Protein AF-A0A5D4XIA0-F1 (afdb_monomer)

Radius of gyration: 20.12 Å; Cα contacts (8 Å, |Δi|>4): 836; chains: 1; bounding box: 44×30×68 Å

Organism: NCBI:txid1132694

Structure (mmCIF, N/CA/C/O backbone):
data_AF-A0A5D4XIA0-F1
#
_entry.id   AF-A0A5D4XIA0-F1
#
loop_
_atom_site.group_PDB
_atom_site.id
_atom_site.type_symbol
_atom_site.label_atom_id
_atom_site.label_alt_id
_atom_site.label_comp_id
_atom_site.label_asym_id
_atom_site.label_entity_id
_atom_site.label_seq_id
_atom_site.pdbx_PDB_ins_code
_atom_site.Cartn_x
_atom_site.Cartn_y
_atom_site.Cartn_z
_atom_site.occupancy
_atom_site.B_iso_or_equiv
_atom_site.auth_seq_id
_atom_site.auth_comp_id
_atom_site.auth_asym_id
_atom_site.auth_atom_id
_atom_site.pdbx_PDB_model_num
ATOM 1 N N . ARG A 1 1 ? 3.478 5.933 -38.796 1.00 69.25 1 ARG A N 1
ATOM 2 C CA . ARG A 1 1 ? 2.021 5.647 -38.706 1.00 69.25 1 ARG A CA 1
ATOM 3 C C . ARG A 1 1 ? 1.679 4.493 -37.756 1.00 69.25 1 ARG A C 1
ATOM 5 O O . ARG A 1 1 ? 0.505 4.380 -37.449 1.00 69.25 1 ARG A O 1
ATOM 12 N N . TYR A 1 2 ? 2.643 3.704 -37.256 1.00 70.06 2 TYR A N 1
ATOM 13 C CA . TYR A 1 2 ? 2.335 2.582 -36.349 1.00 70.06 2 TYR A CA 1
ATOM 14 C C . TYR A 1 2 ? 3.004 2.668 -34.957 1.00 70.06 2 TYR A C 1
ATOM 16 O O . TYR A 1 2 ? 2.514 2.040 -34.033 1.00 70.06 2 TYR A O 1
ATOM 24 N N . PHE A 1 3 ? 4.032 3.507 -34.770 1.00 84.62 3 PHE A N 1
ATOM 25 C CA . PHE A 1 3 ? 4.615 3.857 -33.464 1.00 84.62 3 PHE A CA 1
ATOM 26 C C . PHE A 1 3 ? 5.026 5.339 -33.476 1.00 84.62 3 PHE A C 1
ATOM 28 O O . PHE A 1 3 ? 5.472 5.830 -34.521 1.00 84.62 3 PHE A O 1
ATOM 35 N N . ALA A 1 4 ? 4.828 6.052 -32.365 1.00 84.19 4 ALA A N 1
ATOM 36 C CA . ALA A 1 4 ? 5.253 7.437 -32.168 1.00 84.19 4 ALA A CA 1
ATOM 37 C C . ALA A 1 4 ? 5.740 7.612 -30.724 1.00 84.19 4 ALA A C 1
ATOM 39 O O . ALA A 1 4 ? 5.062 7.179 -29.797 1.00 84.19 4 ALA A O 1
ATOM 40 N N . ALA A 1 5 ? 6.898 8.244 -30.556 1.00 84.25 5 ALA A N 1
ATOM 41 C CA . ALA A 1 5 ? 7.493 8.568 -29.267 1.00 84.25 5 ALA A CA 1
ATOM 42 C C . ALA A 1 5 ? 8.110 9.970 -29.339 1.00 84.25 5 ALA A C 1
ATOM 44 O O . ALA A 1 5 ? 8.496 10.424 -30.420 1.00 84.25 5 ALA A O 1
ATOM 45 N N . SER A 1 6 ? 8.192 10.643 -28.196 1.00 82.81 6 SER A N 1
ATOM 46 C CA . SER A 1 6 ? 8.823 11.955 -28.033 1.00 82.81 6 SER A CA 1
ATOM 47 C C . SER A 1 6 ? 9.729 11.938 -26.804 1.00 82.81 6 SER A C 1
ATOM 49 O O . SER A 1 6 ? 9.383 11.293 -25.817 1.00 82.81 6 SER A O 1
ATOM 51 N N . GLY A 1 7 ? 10.857 12.645 -26.864 1.00 78.19 7 GLY A N 1
ATOM 52 C CA . GLY A 1 7 ? 11.725 12.910 -25.710 1.00 78.19 7 GLY A CA 1
ATOM 53 C C . GLY A 1 7 ? 11.450 14.279 -25.077 1.00 78.19 7 GLY A C 1
ATOM 54 O O . GLY A 1 7 ? 10.565 15.012 -25.531 1.00 78.19 7 GLY A O 1
ATOM 55 N N . GLY A 1 8 ? 12.214 14.622 -24.038 1.00 80.94 8 GLY A N 1
ATOM 56 C CA . GLY A 1 8 ? 12.242 15.974 -23.474 1.00 80.94 8 GLY A CA 1
ATOM 57 C C . GLY A 1 8 ? 12.939 16.970 -24.409 1.00 80.94 8 GLY A C 1
ATOM 58 O O . GLY A 1 8 ? 13.759 16.582 -25.232 1.00 80.94 8 GLY A O 1
ATOM 59 N N . ALA A 1 9 ? 12.624 18.264 -24.290 1.00 80.81 9 ALA A N 1
ATOM 60 C CA . ALA A 1 9 ? 13.267 19.307 -25.102 1.00 80.81 9 ALA A CA 1
ATOM 61 C C . ALA A 1 9 ? 14.743 19.548 -24.723 1.00 80.81 9 ALA A C 1
ATOM 63 O O . ALA A 1 9 ? 15.503 20.068 -25.537 1.00 80.81 9 ALA A O 1
ATOM 64 N N . ASP A 1 10 ? 15.120 19.154 -23.503 1.00 80.56 10 ASP A N 1
ATOM 65 C CA . ASP A 1 10 ? 16.412 19.454 -22.880 1.00 80.56 10 ASP A CA 1
ATOM 66 C C . ASP A 1 10 ? 17.285 18.200 -22.653 1.00 80.56 10 ASP A C 1
ATOM 68 O O . ASP A 1 10 ? 18.333 18.292 -22.014 1.00 80.56 10 ASP A O 1
ATOM 72 N N . SER A 1 11 ? 16.859 17.023 -23.132 1.00 78.31 11 SER A N 1
ATOM 73 C CA . SER A 1 11 ? 17.546 15.742 -22.916 1.00 78.31 11 SER A CA 1
ATOM 74 C C . SER A 1 11 ? 17.621 14.921 -24.201 1.00 78.31 11 SER A C 1
ATOM 76 O O . SER A 1 11 ? 16.599 14.655 -24.833 1.00 78.31 11 SER A O 1
ATOM 78 N N . ASP A 1 12 ? 18.832 14.464 -24.526 1.00 79.06 12 ASP A N 1
ATOM 79 C CA . ASP A 1 12 ? 19.120 13.522 -25.616 1.00 79.06 12 ASP A CA 1
ATOM 80 C C . ASP A 1 12 ? 19.407 12.101 -25.081 1.00 79.06 12 ASP A C 1
ATOM 82 O O . ASP A 1 12 ? 19.979 11.257 -25.778 1.00 79.06 12 ASP A O 1
ATOM 86 N N . ASN A 1 13 ? 19.043 11.820 -23.825 1.00 86.88 13 ASN A N 1
ATOM 87 C CA . ASN A 1 13 ? 19.325 10.539 -23.186 1.00 86.88 13 ASN A CA 1
ATOM 88 C C . ASN A 1 13 ? 18.464 9.419 -23.791 1.00 86.88 13 ASN A C 1
ATOM 90 O O . ASN A 1 13 ? 17.239 9.379 -23.653 1.00 86.88 13 ASN A O 1
ATOM 94 N N . GLY A 1 14 ? 19.119 8.469 -24.456 1.00 89.81 14 GLY A N 1
ATOM 95 C CA . GLY A 1 14 ? 18.471 7.261 -24.960 1.00 89.81 14 GLY A CA 1
ATOM 96 C C . GLY A 1 14 ? 18.064 6.289 -23.849 1.00 89.81 14 GLY A C 1
ATOM 97 O O . GLY A 1 14 ? 18.398 6.471 -22.680 1.00 89.81 14 GLY A O 1
ATOM 98 N N . ALA A 1 15 ? 17.368 5.225 -24.243 1.00 96.00 15 ALA A N 1
ATOM 99 C CA . ALA A 1 15 ? 17.172 4.073 -23.373 1.00 96.00 15 ALA A CA 1
ATOM 100 C C . ALA A 1 15 ? 18.505 3.318 -23.179 1.00 96.00 15 ALA A C 1
ATOM 102 O O . ALA A 1 15 ? 19.285 3.190 -24.127 1.00 96.00 15 ALA A O 1
ATOM 103 N N . TYR A 1 16 ? 18.745 2.795 -21.978 1.00 97.56 16 TYR A N 1
ATOM 104 C CA . TYR A 1 16 ? 19.923 2.018 -21.598 1.00 97.56 16 TYR A CA 1
ATOM 105 C C . TYR A 1 16 ? 19.525 0.597 -21.182 1.00 97.56 16 TYR A C 1
ATOM 107 O O . TYR A 1 16 ? 18.574 0.404 -20.424 1.00 97.56 16 TYR A O 1
ATOM 115 N N . VAL A 1 17 ? 20.261 -0.396 -21.683 1.00 97.81 17 VAL A N 1
ATOM 116 C CA . VAL A 1 17 ? 20.093 -1.813 -21.340 1.00 97.81 17 VAL A CA 1
ATOM 117 C C . VAL A 1 17 ? 21.465 -2.416 -21.049 1.00 97.81 17 VAL A C 1
ATOM 119 O O . VAL A 1 17 ? 22.367 -2.283 -21.876 1.00 97.81 17 VAL A O 1
ATOM 122 N N . GLU A 1 18 ? 21.606 -3.087 -19.906 1.00 97.69 18 GLU A N 1
ATOM 123 C CA . GLU A 1 18 ? 22.818 -3.831 -19.521 1.00 97.69 18 GLU A CA 1
ATOM 124 C C . GLU A 1 18 ? 22.569 -5.341 -19.394 1.00 97.69 18 GLU A C 1
ATOM 126 O O . GLU A 1 18 ? 23.394 -6.134 -19.848 1.00 97.69 18 GLU A O 1
ATOM 131 N N . GLY A 1 19 ? 21.425 -5.737 -18.829 1.00 95.44 19 GLY A N 1
ATOM 132 C CA . GLY A 1 19 ? 21.100 -7.134 -18.542 1.00 95.44 19 GLY A CA 1
ATOM 133 C C . GLY A 1 19 ? 20.786 -7.989 -19.773 1.00 95.44 19 GLY A C 1
ATOM 134 O O . GLY A 1 19 ? 20.317 -7.505 -20.808 1.00 95.44 19 GLY A O 1
ATOM 135 N N . GLU A 1 20 ? 21.005 -9.301 -19.656 1.00 98.00 20 GLU A N 1
ATOM 136 C CA . GLU A 1 20 ? 20.570 -10.272 -20.667 1.00 98.00 20 GLU A CA 1
ATOM 137 C C . GLU A 1 20 ? 19.033 -10.323 -20.716 1.00 98.00 20 GLU A C 1
ATOM 139 O O . GLU A 1 20 ? 18.371 -10.193 -19.692 1.00 98.00 20 GLU A O 1
ATOM 144 N N . TYR A 1 21 ? 18.441 -10.469 -21.906 1.00 98.00 21 TYR A N 1
ATOM 145 C CA . TYR A 1 21 ? 16.979 -10.479 -22.119 1.00 98.00 21 TYR A CA 1
ATOM 146 C C . TYR A 1 21 ? 16.214 -9.219 -21.664 1.00 98.00 21 TYR A C 1
ATOM 148 O O . TYR A 1 21 ? 14.982 -9.218 -21.683 1.00 98.00 21 TYR A O 1
ATOM 156 N N . ALA A 1 22 ? 16.904 -8.145 -21.284 1.00 98.44 22 ALA A N 1
ATOM 157 C CA . ALA A 1 22 ? 16.273 -6.938 -20.774 1.00 98.44 22 ALA A CA 1
ATOM 158 C C . ALA A 1 22 ? 15.701 -6.039 -21.889 1.00 98.44 22 ALA A C 1
ATOM 160 O O . ALA A 1 22 ? 16.135 -6.062 -23.044 1.00 98.44 22 ALA A O 1
ATOM 161 N N . THR A 1 23 ? 14.696 -5.233 -21.543 1.00 98.56 23 THR A N 1
ATOM 162 C CA . THR A 1 23 ? 14.031 -4.283 -22.447 1.00 98.56 23 THR A CA 1
ATOM 163 C C . THR A 1 23 ? 13.931 -2.914 -21.789 1.00 98.56 23 THR A C 1
ATOM 165 O O . THR A 1 23 ? 13.377 -2.798 -20.703 1.00 98.56 23 THR A O 1
ATOM 168 N N . ALA A 1 24 ? 14.390 -1.866 -22.477 1.00 98.12 24 ALA A N 1
ATOM 169 C CA . ALA A 1 24 ? 14.152 -0.478 -22.087 1.00 98.12 24 ALA A CA 1
ATOM 170 C C . ALA A 1 24 ? 13.486 0.299 -23.236 1.00 98.12 24 ALA A C 1
ATOM 172 O O . ALA A 1 24 ? 13.953 0.275 -24.377 1.00 98.12 24 ALA A O 1
ATOM 173 N N . SER A 1 25 ? 12.379 0.987 -22.948 1.00 96.94 25 SER A N 1
ATOM 174 C CA . SER A 1 25 ? 11.615 1.771 -23.922 1.00 96.94 25 SER A CA 1
ATOM 175 C C . SER A 1 25 ? 11.148 3.098 -23.327 1.00 96.94 25 SER A C 1
ATOM 177 O O . SER A 1 25 ? 10.223 3.143 -22.521 1.00 96.94 25 SER A O 1
ATOM 179 N N . GLY A 1 26 ? 11.780 4.190 -23.751 1.00 94.56 26 GLY A N 1
ATOM 180 C CA . GLY A 1 26 ? 11.523 5.545 -23.265 1.00 94.56 26 GLY A CA 1
ATOM 181 C C . GLY A 1 26 ? 12.810 6.365 -23.242 1.00 94.56 26 GLY A C 1
ATOM 182 O O . GLY A 1 26 ? 13.903 5.807 -23.202 1.00 94.56 26 GLY A O 1
ATOM 183 N N . GLU A 1 27 ? 12.688 7.688 -23.296 1.00 94.31 27 GLU A N 1
ATOM 184 C CA . GLU A 1 27 ? 13.822 8.588 -23.037 1.00 94.31 27 GLU A CA 1
ATOM 185 C C . GLU A 1 27 ? 14.325 8.349 -21.602 1.00 94.31 27 GLU A C 1
ATOM 187 O O . GLU A 1 27 ? 13.519 8.221 -20.687 1.00 94.31 27 GLU A O 1
ATOM 192 N N . SER A 1 28 ? 15.635 8.192 -21.405 1.00 94.69 28 SER A N 1
ATOM 193 C CA . SER A 1 28 ? 16.237 7.835 -20.106 1.00 94.69 28 SER A CA 1
ATOM 194 C C . SER A 1 28 ? 15.733 6.530 -19.443 1.00 94.69 28 SER A C 1
ATOM 196 O O . SER A 1 28 ? 16.031 6.291 -18.273 1.00 94.69 28 SER A O 1
ATOM 198 N N . ALA A 1 29 ? 14.988 5.662 -20.142 1.00 97.50 29 ALA A N 1
ATOM 199 C CA . ALA A 1 29 ? 14.573 4.369 -19.587 1.00 97.50 29 ALA A CA 1
ATOM 200 C C . ALA A 1 29 ? 15.794 3.458 -19.381 1.00 97.50 29 ALA A C 1
ATOM 202 O O . ALA A 1 29 ? 16.619 3.341 -20.282 1.00 97.50 29 ALA A O 1
ATOM 203 N N . THR A 1 30 ? 15.903 2.786 -18.239 1.00 98.50 30 THR A N 1
ATOM 204 C CA . THR A 1 30 ? 17.083 2.003 -17.847 1.00 98.50 30 THR A CA 1
ATOM 205 C C . THR A 1 30 ? 16.672 0.616 -17.359 1.00 98.50 30 THR A C 1
ATOM 207 O O . THR A 1 30 ? 15.913 0.506 -16.399 1.00 98.50 30 THR A O 1
ATOM 210 N N . ALA A 1 31 ? 17.187 -0.437 -17.997 1.00 98.62 31 ALA A N 1
ATOM 211 C CA . ALA A 1 31 ? 16.993 -1.831 -17.589 1.00 98.62 31 ALA A CA 1
ATOM 212 C C . ALA A 1 31 ? 18.351 -2.524 -17.355 1.00 98.62 31 ALA A C 1
ATOM 214 O O . ALA A 1 31 ? 19.109 -2.742 -18.302 1.00 98.62 31 ALA A O 1
ATOM 215 N N . VAL A 1 32 ? 18.676 -2.843 -16.099 1.00 98.50 32 VAL A N 1
ATOM 216 C CA . VAL A 1 32 ? 20.017 -3.318 -15.697 1.00 98.50 32 VAL A CA 1
ATOM 217 C C . VAL A 1 32 ? 20.065 -4.823 -15.426 1.00 98.50 32 VAL A C 1
ATOM 219 O O . VAL A 1 32 ? 20.988 -5.475 -15.902 1.00 98.50 32 VAL A O 1
ATOM 222 N N . GLY A 1 33 ? 19.096 -5.385 -14.700 1.00 97.31 33 GLY A N 1
ATOM 223 C CA . GLY A 1 33 ? 19.105 -6.811 -14.342 1.00 97.31 33 GLY A CA 1
ATOM 224 C C . GLY A 1 33 ? 18.738 -7.763 -15.485 1.00 97.31 33 GLY A C 1
ATOM 225 O O . GLY A 1 33 ? 18.178 -7.352 -16.506 1.00 97.31 33 GLY A O 1
ATOM 226 N N . GLU A 1 34 ? 19.015 -9.056 -15.309 1.00 98.56 34 GLU A N 1
ATOM 227 C CA . GLU A 1 34 ? 18.606 -10.101 -16.258 1.00 98.56 34 GLU A CA 1
ATOM 228 C C . GLU A 1 34 ? 17.073 -10.140 -16.380 1.00 98.56 34 GLU A C 1
ATOM 230 O O . GLU A 1 34 ? 16.355 -10.208 -15.385 1.00 98.56 34 GLU A O 1
ATOM 235 N N . GLY A 1 35 ? 16.543 -10.066 -17.602 1.00 98.38 35 GLY A N 1
ATOM 236 C CA . GLY A 1 35 ? 15.103 -10.046 -17.870 1.00 98.38 35 GLY A CA 1
ATOM 237 C C . GLY A 1 35 ? 14.383 -8.769 -17.414 1.00 98.38 35 GLY A C 1
ATOM 238 O O . GLY A 1 35 ? 13.152 -8.725 -17.456 1.00 98.38 35 GLY A O 1
ATOM 239 N N . ALA A 1 36 ? 15.115 -7.732 -16.989 1.00 98.75 36 ALA A N 1
ATOM 240 C CA . ALA A 1 36 ? 14.531 -6.484 -16.514 1.00 98.75 36 ALA A CA 1
ATOM 241 C C . ALA A 1 36 ? 13.749 -5.751 -17.618 1.00 98.75 36 ALA A C 1
ATOM 243 O O . ALA A 1 36 ? 14.110 -5.764 -18.797 1.00 98.75 36 ALA A O 1
ATOM 244 N N . SER A 1 37 ? 12.664 -5.083 -17.237 1.00 98.81 37 SER A N 1
ATOM 245 C CA . SER A 1 37 ? 11.725 -4.451 -18.164 1.00 98.81 37 SER A CA 1
ATOM 246 C C . SER A 1 37 ? 11.384 -3.025 -17.735 1.00 98.81 37 SER A C 1
ATOM 248 O O . SER A 1 37 ? 10.629 -2.829 -16.790 1.00 98.81 37 SER A O 1
ATOM 250 N N . ALA A 1 38 ? 11.892 -2.023 -18.451 1.00 98.69 38 ALA A N 1
ATOM 251 C CA . ALA A 1 38 ? 11.637 -0.605 -18.200 1.00 98.69 38 ALA A CA 1
ATOM 252 C C . ALA A 1 38 ? 10.840 0.036 -19.352 1.00 98.69 38 ALA A C 1
ATOM 254 O O . ALA A 1 38 ? 11.314 0.121 -20.486 1.00 98.69 38 ALA A O 1
ATOM 255 N N . TYR A 1 39 ? 9.635 0.529 -19.070 1.00 98.25 39 TYR A N 1
ATOM 256 C CA . TYR A 1 39 ? 8.733 1.137 -20.051 1.00 98.25 39 TYR A CA 1
ATOM 257 C C . TYR A 1 39 ? 8.234 2.505 -19.570 1.00 98.25 39 TYR A C 1
ATOM 259 O O . TYR A 1 39 ? 7.409 2.593 -18.667 1.00 98.25 39 TYR A O 1
ATOM 267 N N . GLY A 1 40 ? 8.677 3.583 -20.210 1.00 96.75 40 GLY A N 1
ATOM 268 C CA . GLY A 1 40 ? 8.343 4.962 -19.846 1.00 96.75 40 GLY A CA 1
ATOM 269 C C . GLY A 1 40 ? 9.583 5.849 -19.792 1.00 96.75 40 GLY A C 1
ATOM 270 O O . GLY A 1 40 ? 10.692 5.359 -19.600 1.00 96.75 40 GLY A O 1
ATOM 271 N N . SER A 1 41 ? 9.4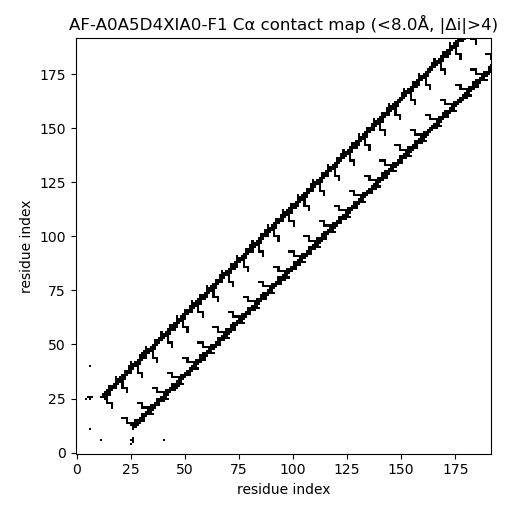11 7.161 -19.991 1.00 95.81 41 SER A N 1
ATOM 272 C CA . SER A 1 41 ? 10.534 8.094 -19.829 1.00 95.81 41 SER A CA 1
ATOM 273 C C . SER A 1 41 ? 10.989 8.099 -18.366 1.00 95.81 41 SER A C 1
ATOM 275 O O . SER A 1 41 ? 10.156 8.184 -17.464 1.00 95.81 41 SER A O 1
ATOM 277 N N . GLY A 1 42 ? 12.287 7.905 -18.141 1.00 96.06 42 GLY A N 1
ATOM 278 C CA . GLY A 1 42 ? 12.870 7.757 -16.808 1.00 96.06 42 GLY A CA 1
ATOM 279 C C . GLY A 1 42 ? 12.428 6.506 -16.039 1.00 96.06 42 GLY A C 1
ATOM 280 O O . GLY A 1 42 ? 12.539 6.498 -14.823 1.00 96.06 42 GLY A O 1
ATOM 281 N N . ALA A 1 43 ? 11.887 5.465 -16.682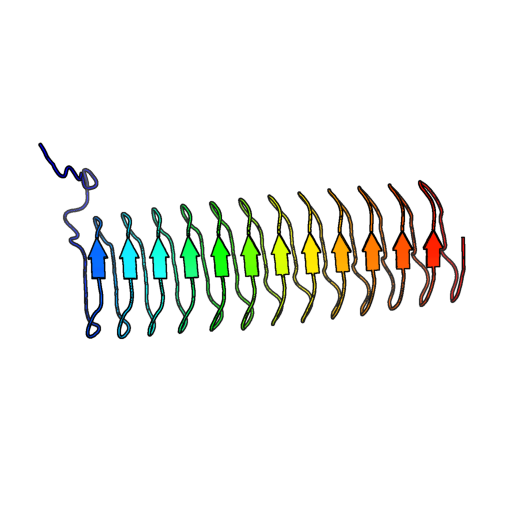 1.00 98.50 43 ALA A N 1
ATOM 282 C CA . ALA A 1 43 ? 11.605 4.205 -15.985 1.00 98.50 43 ALA A CA 1
ATOM 283 C C . ALA A 1 43 ? 12.915 3.465 -15.644 1.00 98.50 43 ALA A C 1
ATOM 285 O O . ALA A 1 43 ? 13.758 3.291 -16.524 1.00 98.50 43 ALA A O 1
ATOM 286 N N . PHE A 1 44 ? 13.070 2.982 -14.410 1.00 98.69 44 PHE A N 1
ATOM 287 C CA . PHE A 1 44 ? 14.257 2.279 -13.913 1.00 98.69 44 PHE A CA 1
ATOM 288 C C . PHE A 1 44 ? 13.892 0.878 -13.411 1.00 98.69 44 PHE A C 1
ATOM 290 O O . PHE A 1 44 ? 13.222 0.742 -12.392 1.00 98.69 44 PHE A O 1
ATOM 297 N N . ALA A 1 45 ? 14.352 -0.160 -14.106 1.00 98.75 45 ALA A N 1
ATOM 298 C CA . ALA A 1 45 ? 14.271 -1.559 -13.684 1.00 98.75 45 ALA A CA 1
ATOM 299 C C . ALA A 1 45 ? 15.698 -2.066 -13.407 1.00 98.75 45 ALA A C 1
ATOM 301 O O . ALA A 1 45 ? 16.456 -2.356 -14.337 1.00 98.75 45 ALA A O 1
ATOM 302 N N . LEU A 1 46 ? 16.111 -2.068 -12.139 1.00 98.50 46 LEU A N 1
ATOM 303 C CA . LEU A 1 46 ? 17.529 -2.096 -11.753 1.00 98.50 46 LEU A CA 1
ATOM 304 C C . LEU A 1 46 ? 18.058 -3.486 -11.371 1.00 98.50 46 LEU A C 1
ATOM 306 O O . LEU A 1 46 ? 19.268 -3.692 -11.381 1.00 98.50 46 LEU A O 1
ATOM 310 N N . ALA A 1 47 ? 17.174 -4.449 -11.113 1.00 98.56 47 ALA A N 1
ATOM 311 C CA . ALA A 1 47 ? 17.536 -5.797 -10.671 1.00 98.56 47 ALA A CA 1
ATOM 312 C C . ALA A 1 47 ? 16.890 -6.904 -11.519 1.00 98.56 47 ALA A C 1
ATOM 314 O O . ALA A 1 47 ? 16.067 -6.640 -12.402 1.00 98.56 47 ALA A O 1
ATOM 315 N N . ASP A 1 48 ? 17.285 -8.154 -11.272 1.00 98.69 48 ASP A N 1
ATOM 316 C CA . ASP A 1 48 ? 16.843 -9.314 -12.052 1.00 98.69 48 ASP A CA 1
ATOM 317 C C . ASP A 1 48 ? 15.322 -9.481 -12.007 1.00 98.69 48 ASP A C 1
ATOM 319 O O . ASP A 1 48 ? 14.691 -9.367 -10.953 1.00 98.69 48 ASP A O 1
ATOM 323 N N . ALA A 1 49 ? 14.729 -9.727 -13.174 1.00 98.56 49 ALA A N 1
ATOM 324 C CA . ALA A 1 49 ? 13.290 -9.833 -13.403 1.00 98.56 49 ALA A CA 1
ATOM 325 C C . ALA A 1 49 ? 12.458 -8.630 -12.904 1.00 98.56 49 ALA A C 1
ATOM 327 O O . ALA A 1 49 ? 11.232 -8.725 -12.812 1.00 98.56 49 ALA A O 1
ATOM 328 N N . SER A 1 50 ? 13.088 -7.491 -12.591 1.00 98.81 50 SER A N 1
ATOM 329 C CA . SER A 1 50 ? 12.375 -6.284 -12.168 1.00 98.81 50 SER A CA 1
ATOM 330 C C . SER A 1 50 ? 11.611 -5.654 -13.335 1.00 98.81 50 SER A C 1
ATOM 332 O O . SER A 1 50 ? 12.023 -5.718 -14.497 1.00 98.81 50 SER A O 1
ATOM 334 N N . THR A 1 51 ? 10.462 -5.047 -13.049 1.00 98.88 51 THR A N 1
ATOM 335 C CA . THR A 1 51 ? 9.616 -4.405 -14.060 1.00 98.88 51 THR A CA 1
ATOM 336 C C . THR A 1 51 ? 9.181 -3.023 -13.593 1.00 98.88 51 THR A C 1
ATOM 338 O O . THR A 1 51 ? 8.493 -2.900 -12.586 1.00 98.88 51 THR A O 1
ATOM 341 N N . ALA A 1 52 ? 9.522 -1.991 -14.359 1.00 98.88 52 ALA A N 1
ATOM 342 C CA . ALA A 1 52 ? 9.109 -0.611 -14.139 1.00 98.88 52 ALA A CA 1
ATOM 343 C C . ALA A 1 52 ? 8.303 -0.101 -15.344 1.00 98.88 52 ALA A C 1
ATOM 345 O O . ALA A 1 52 ? 8.805 -0.057 -16.467 1.00 98.88 52 ALA A O 1
ATOM 346 N N . ILE A 1 53 ? 7.047 0.291 -15.133 1.00 98.81 53 ILE A N 1
ATOM 347 C CA . ILE A 1 53 ? 6.136 0.795 -16.167 1.00 98.81 53 ILE A CA 1
ATOM 348 C C . ILE A 1 53 ? 5.564 2.140 -15.719 1.00 98.81 53 ILE A C 1
ATOM 350 O O . ILE A 1 53 ? 4.686 2.197 -14.864 1.00 98.81 53 ILE A O 1
ATOM 354 N N . GLY A 1 54 ? 5.996 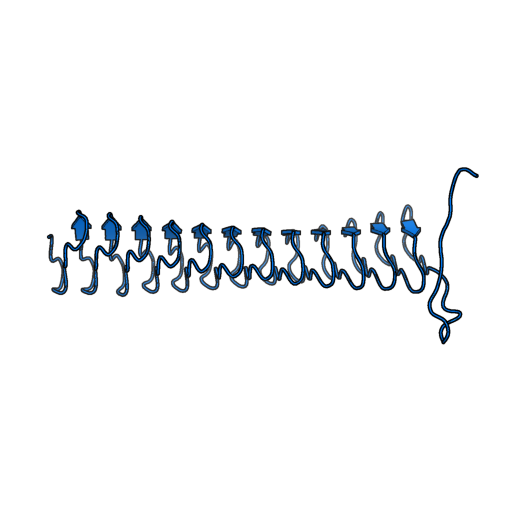3.227 -16.346 1.00 98.38 54 GLY A N 1
ATOM 355 C CA . GLY A 1 54 ? 5.509 4.576 -16.075 1.00 98.38 54 GLY A CA 1
ATOM 356 C C . GLY A 1 54 ? 6.608 5.626 -16.166 1.00 98.38 54 GLY A C 1
ATOM 357 O O . GLY A 1 54 ? 7.795 5.314 -16.177 1.00 98.38 54 GLY A O 1
ATOM 358 N N . PHE A 1 55 ? 6.204 6.895 -16.248 1.00 97.88 55 PHE A N 1
ATOM 359 C CA . PHE A 1 55 ? 7.149 8.007 -16.160 1.00 97.88 55 PHE A CA 1
ATOM 360 C C . PHE A 1 55 ? 7.801 8.005 -14.774 1.00 97.88 55 PHE A C 1
ATOM 362 O O . PHE A 1 55 ? 7.073 8.069 -13.786 1.00 97.88 55 PHE A O 1
ATOM 369 N N . ASN A 1 56 ? 9.130 7.925 -14.699 1.00 97.81 56 ASN A N 1
ATOM 370 C CA . ASN A 1 56 ? 9.887 7.839 -13.443 1.00 97.81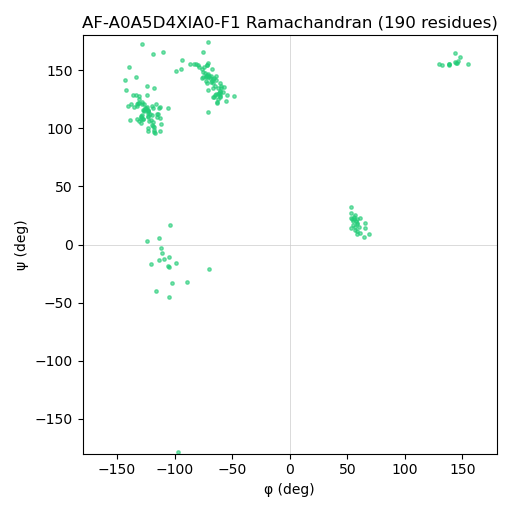 56 ASN A CA 1
ATOM 371 C C . ASN A 1 56 ? 9.508 6.661 -12.522 1.00 97.81 56 ASN A C 1
ATOM 373 O O . ASN A 1 56 ? 9.685 6.757 -11.310 1.00 97.81 56 ASN A O 1
ATOM 377 N N . ALA A 1 57 ? 8.959 5.565 -13.057 1.00 98.88 57 ALA A N 1
ATOM 378 C CA . ALA A 1 57 ? 8.730 4.360 -12.258 1.00 98.88 57 ALA A CA 1
ATOM 379 C C . ALA A 1 57 ? 10.071 3.716 -11.863 1.00 98.88 57 ALA A C 1
ATOM 381 O O . ALA A 1 57 ? 10.972 3.644 -12.697 1.00 98.88 57 ALA A O 1
ATOM 382 N N . VAL A 1 58 ? 10.197 3.211 -10.635 1.00 98.88 58 VAL A N 1
ATOM 383 C CA . VAL A 1 58 ? 11.426 2.587 -10.119 1.00 98.88 58 VAL A CA 1
ATOM 384 C C . VAL A 1 58 ? 11.117 1.212 -9.536 1.00 98.88 58 VAL A C 1
ATOM 386 O O . VAL A 1 58 ? 10.350 1.101 -8.586 1.00 98.88 58 VAL A O 1
ATOM 389 N N . ALA A 1 59 ? 11.743 0.171 -10.075 1.00 98.81 59 ALA A N 1
ATOM 390 C CA . ALA A 1 59 ? 11.791 -1.171 -9.509 1.00 98.81 59 ALA A CA 1
ATOM 391 C C . ALA A 1 59 ? 13.260 -1.509 -9.207 1.00 98.81 59 ALA A C 1
ATOM 393 O O . ALA A 1 59 ? 14.036 -1.799 -10.120 1.00 98.81 59 ALA A O 1
ATOM 394 N N . ASP A 1 60 ? 13.647 -1.395 -7.936 1.00 98.56 60 ASP A N 1
ATOM 395 C CA . ASP A 1 60 ? 15.055 -1.400 -7.506 1.00 98.56 60 ASP A CA 1
ATOM 396 C C . ASP A 1 60 ? 15.581 -2.811 -7.198 1.00 98.56 60 ASP A C 1
ATOM 398 O O . ASP A 1 60 ? 16.738 -3.121 -7.463 1.00 98.56 60 ASP A O 1
ATOM 402 N N . GLN A 1 61 ? 14.709 -3.695 -6.702 1.00 98.62 61 GLN A N 1
ATOM 403 C CA . GLN A 1 61 ? 15.078 -5.027 -6.211 1.00 98.62 61 GLN A CA 1
ATOM 404 C C . GLN A 1 61 ? 14.588 -6.173 -7.106 1.00 98.62 61 GLN A C 1
ATOM 406 O O . GLN A 1 61 ? 13.748 -5.999 -7.995 1.00 98.62 61 GLN A O 1
ATOM 411 N N . ALA A 1 62 ? 15.141 -7.371 -6.884 1.00 98.56 62 ALA A N 1
ATOM 412 C CA . ALA A 1 62 ? 14.842 -8.542 -7.700 1.00 98.56 62 ALA A CA 1
ATOM 413 C C . ALA A 1 62 ? 13.346 -8.887 -7.659 1.00 98.56 62 ALA A C 1
ATOM 415 O O . ALA A 1 62 ? 12.702 -8.860 -6.606 1.00 98.56 62 ALA A O 1
ATOM 416 N N . SER A 1 63 ? 12.791 -9.201 -8.831 1.00 98.69 63 SER A N 1
ATOM 417 C CA . SER A 1 63 ? 11.360 -9.464 -9.038 1.00 98.69 63 SER A CA 1
ATOM 418 C C . SER A 1 63 ? 10.416 -8.345 -8.561 1.00 98.69 63 SER A C 1
ATOM 420 O O . SER A 1 63 ? 9.221 -8.592 -8.398 1.00 98.69 63 SER A O 1
ATOM 422 N N . ALA A 1 64 ? 10.912 -7.123 -8.331 1.00 98.81 64 ALA A N 1
ATOM 423 C CA . ALA A 1 64 ? 10.073 -5.988 -7.967 1.00 98.81 64 ALA A CA 1
ATOM 424 C C . ALA A 1 64 ? 9.257 -5.490 -9.172 1.00 98.81 64 ALA A C 1
ATOM 426 O O . ALA A 1 64 ? 9.729 -5.481 -10.313 1.00 98.81 64 ALA A O 1
ATOM 427 N N . LEU A 1 65 ? 8.033 -5.033 -8.915 1.00 98.94 65 LEU A N 1
ATOM 428 C CA . LEU A 1 65 ? 7.102 -4.520 -9.915 1.00 98.94 65 LEU A CA 1
ATOM 429 C C . LEU A 1 65 ? 6.653 -3.109 -9.533 1.00 98.94 65 LEU A C 1
ATOM 431 O O . LEU A 1 65 ? 5.967 -2.932 -8.533 1.00 98.94 65 LEU A O 1
ATOM 435 N N . ALA A 1 66 ? 6.960 -2.121 -10.364 1.00 98.88 66 ALA A N 1
ATOM 436 C CA . ALA A 1 66 ? 6.484 -0.750 -10.228 1.00 98.88 66 ALA A CA 1
ATOM 437 C C . ALA A 1 66 ? 5.661 -0.358 -11.464 1.00 98.88 66 ALA A C 1
ATOM 439 O O . ALA A 1 66 ? 6.176 -0.351 -12.580 1.00 98.88 66 ALA A O 1
ATOM 440 N N . VAL A 1 67 ? 4.374 -0.052 -11.294 1.00 98.88 67 VAL A N 1
ATOM 441 C CA . VAL A 1 67 ? 3.457 0.321 -12.382 1.00 98.88 67 VAL A CA 1
ATOM 442 C C . VAL A 1 67 ? 2.693 1.592 -12.019 1.00 98.88 67 VAL A C 1
ATOM 444 O O . VAL A 1 67 ? 1.745 1.561 -11.238 1.00 98.88 67 VAL A O 1
ATOM 447 N N . GLY A 1 68 ? 3.044 2.709 -12.644 1.00 98.69 68 GLY A N 1
ATOM 448 C CA . GLY A 1 68 ? 2.464 4.023 -12.388 1.00 98.69 68 GLY A CA 1
ATOM 449 C C . GLY A 1 68 ? 3.478 5.142 -12.605 1.00 98.69 68 GLY A C 1
ATOM 450 O O . GLY A 1 68 ? 4.683 4.917 -12.639 1.00 98.69 68 GLY A O 1
ATOM 451 N N . ALA A 1 69 ? 3.004 6.376 -12.775 1.00 98.69 69 ALA A N 1
ATOM 452 C CA . ALA A 1 69 ? 3.914 7.518 -12.778 1.00 98.69 69 ALA A CA 1
ATOM 453 C C . ALA A 1 69 ? 4.522 7.679 -11.377 1.00 98.69 69 ALA A C 1
ATOM 455 O O . ALA A 1 69 ? 3.783 7.721 -10.395 1.00 98.69 69 ALA A O 1
ATOM 456 N N . SER A 1 70 ? 5.849 7.741 -11.284 1.00 98.69 70 SER A N 1
ATOM 457 C CA . SER A 1 70 ? 6.587 7.841 -10.020 1.00 98.69 70 SER A CA 1
ATOM 458 C C . SER A 1 70 ? 6.274 6.721 -9.010 1.00 98.69 70 SER A C 1
ATOM 460 O O . SER A 1 70 ? 6.415 6.930 -7.808 1.00 98.69 70 SER A O 1
ATOM 462 N N . SER A 1 71 ? 5.799 5.554 -9.465 1.00 98.88 71 SER A N 1
ATOM 463 C CA . SER A 1 71 ? 5.624 4.380 -8.599 1.00 98.88 71 SER A CA 1
ATOM 464 C C . SER A 1 71 ? 6.983 3.783 -8.242 1.00 98.88 71 SER A C 1
ATOM 466 O O . SER A 1 71 ? 7.827 3.655 -9.131 1.00 98.88 71 SER A O 1
ATOM 468 N N . THR A 1 72 ? 7.164 3.334 -7.004 1.00 98.94 72 THR A N 1
ATOM 469 C CA . THR A 1 72 ? 8.463 2.898 -6.484 1.00 98.94 72 THR A CA 1
ATOM 470 C C . THR A 1 72 ? 8.336 1.582 -5.712 1.00 98.94 72 THR A C 1
ATOM 472 O O . THR A 1 72 ? 7.641 1.515 -4.701 1.00 98.94 72 THR A O 1
ATOM 475 N N . ALA A 1 73 ? 9.014 0.533 -6.176 1.00 98.88 73 ALA A N 1
ATOM 476 C CA . ALA A 1 73 ? 9.119 -0.765 -5.512 1.00 98.88 73 ALA A CA 1
ATOM 477 C C . ALA A 1 73 ? 10.584 -1.019 -5.110 1.00 98.88 73 ALA A C 1
ATOM 479 O O . ALA A 1 73 ? 11.443 -1.210 -5.974 1.00 98.88 73 ALA A O 1
ATOM 480 N N . LEU A 1 74 ? 10.862 -0.989 -3.802 1.00 98.75 74 LEU A N 1
ATOM 481 C CA . LEU A 1 74 ? 12.206 -1.077 -3.206 1.00 98.75 74 LEU A CA 1
ATOM 482 C C . LEU A 1 74 ? 12.458 -2.379 -2.438 1.00 98.75 74 LEU A C 1
ATOM 484 O O . LEU A 1 74 ? 13.580 -2.607 -2.003 1.00 98.75 74 LEU A O 1
ATOM 488 N N . GLY A 1 75 ? 11.442 -3.220 -2.243 1.00 98.69 75 GLY A N 1
ATOM 489 C CA . GLY A 1 75 ? 11.598 -4.541 -1.633 1.00 98.69 75 GLY A CA 1
ATOM 490 C C . GLY A 1 75 ? 11.764 -5.649 -2.676 1.00 98.69 75 GLY A C 1
ATOM 491 O O . GLY A 1 75 ? 11.239 -5.558 -3.786 1.00 98.69 75 GLY A O 1
ATOM 492 N N . GLU A 1 76 ? 12.466 -6.730 -2.327 1.00 98.81 76 GLU A N 1
ATOM 493 C CA . GLU A 1 76 ? 12.467 -7.949 -3.153 1.00 98.81 76 GLU A CA 1
ATOM 494 C C . GLU A 1 76 ? 11.039 -8.514 -3.225 1.00 98.81 76 GLU A C 1
ATOM 496 O O . GLU A 1 76 ? 10.344 -8.558 -2.209 1.00 98.81 76 GLU A O 1
ATOM 501 N N . TYR A 1 77 ? 10.583 -8.900 -4.421 1.00 98.75 77 TYR A N 1
ATOM 502 C CA . TYR A 1 77 ? 9.187 -9.279 -4.709 1.00 98.75 77 TYR A CA 1
ATOM 503 C C . TYR A 1 77 ? 8.133 -8.193 -4.417 1.00 98.75 77 TYR A C 1
ATOM 505 O O . TYR A 1 77 ? 6.937 -8.493 -4.415 1.00 98.75 77 TYR A O 1
ATOM 513 N N . ALA A 1 78 ? 8.535 -6.945 -4.159 1.00 98.81 78 ALA A N 1
ATOM 514 C CA . ALA A 1 78 ? 7.587 -5.884 -3.850 1.00 98.81 78 ALA A CA 1
ATOM 515 C C . ALA A 1 78 ? 6.785 -5.458 -5.089 1.00 98.81 78 ALA A C 1
ATOM 517 O O . ALA A 1 78 ? 7.298 -5.426 -6.209 1.00 98.81 78 ALA A O 1
ATOM 518 N N . MET A 1 79 ? 5.526 -5.080 -4.884 1.00 98.94 79 MET A N 1
ATOM 519 C CA . MET A 1 79 ? 4.619 -4.612 -5.930 1.00 98.94 79 MET A CA 1
ATOM 520 C C . MET A 1 79 ? 4.080 -3.226 -5.575 1.00 98.94 79 MET A C 1
ATOM 522 O O . MET A 1 79 ? 3.374 -3.074 -4.587 1.00 98.94 79 MET A O 1
ATOM 526 N N . ALA A 1 80 ? 4.365 -2.223 -6.398 1.00 98.88 80 ALA A N 1
ATOM 527 C CA . ALA A 1 80 ? 3.848 -0.864 -6.290 1.00 98.88 80 ALA A CA 1
ATOM 528 C C . ALA A 1 80 ? 3.038 -0.523 -7.551 1.00 98.88 80 ALA A C 1
ATOM 530 O O . ALA A 1 80 ? 3.600 -0.310 -8.623 1.00 98.88 80 ALA A O 1
ATOM 531 N N . VAL A 1 81 ? 1.710 -0.496 -7.446 1.00 98.88 81 VAL A N 1
ATOM 532 C CA . VAL A 1 81 ? 0.786 -0.260 -8.562 1.00 98.88 81 VAL A CA 1
ATOM 533 C C . VAL A 1 81 ? -0.075 0.973 -8.284 1.00 98.88 81 VAL A C 1
ATOM 535 O O . VAL A 1 81 ? -1.011 0.936 -7.489 1.00 98.88 81 VAL A O 1
ATOM 538 N N . GLY A 1 82 ? 0.191 2.069 -8.985 1.00 98.75 82 GLY A N 1
ATOM 539 C CA . GLY A 1 82 ? -0.496 3.350 -8.836 1.00 98.75 82 GLY A CA 1
ATOM 540 C C . GLY A 1 82 ? 0.454 4.531 -9.017 1.00 98.75 82 GLY A C 1
ATOM 541 O O . GLY A 1 82 ? 1.661 4.407 -8.853 1.00 98.75 82 GLY A O 1
ATOM 542 N N . SER A 1 83 ? -0.078 5.707 -9.363 1.00 98.81 83 SER A N 1
ATOM 543 C CA . SER A 1 83 ? 0.745 6.927 -9.363 1.00 98.81 83 SER A CA 1
ATOM 544 C C . SER A 1 83 ? 1.278 7.171 -7.955 1.00 98.81 83 SER A C 1
ATOM 546 O O . SER A 1 83 ? 0.482 7.155 -7.019 1.00 98.81 83 SER A O 1
ATOM 548 N N . GLU A 1 84 ? 2.582 7.392 -7.808 1.00 98.81 84 GLU A N 1
ATOM 549 C CA . GLU A 1 84 ? 3.241 7.671 -6.521 1.00 98.81 84 GLU A CA 1
ATOM 550 C C . GLU A 1 84 ? 3.084 6.552 -5.469 1.00 98.81 84 GLU A C 1
ATOM 552 O O . GLU A 1 84 ? 3.319 6.782 -4.286 1.00 98.81 84 GLU A O 1
ATOM 557 N N . SER A 1 85 ? 2.673 5.337 -5.859 1.00 98.88 85 SER A N 1
ATOM 558 C CA . SER A 1 85 ? 2.608 4.200 -4.932 1.00 98.88 85 SER A CA 1
ATOM 559 C C . SER A 1 85 ? 4.009 3.764 -4.506 1.00 98.88 85 SER A C 1
ATOM 561 O O . SER A 1 85 ? 4.918 3.748 -5.338 1.00 98.88 85 SER A O 1
ATOM 563 N N . LEU A 1 86 ? 4.160 3.321 -3.263 1.00 98.94 86 LEU A N 1
ATOM 564 C CA . LEU A 1 86 ? 5.429 2.938 -2.661 1.00 98.94 86 LEU A CA 1
ATOM 565 C C . LEU A 1 86 ? 5.316 1.573 -1.971 1.00 98.94 86 LEU A C 1
ATOM 567 O O . LEU A 1 86 ? 4.519 1.417 -1.048 1.00 98.94 86 LEU A O 1
ATOM 571 N N . ALA A 1 87 ? 6.140 0.609 -2.375 1.00 98.88 87 ALA A N 1
ATOM 572 C CA . ALA A 1 87 ? 6.291 -0.676 -1.694 1.00 98.88 87 ALA A CA 1
ATOM 573 C C . ALA A 1 87 ? 7.761 -0.880 -1.288 1.00 98.88 87 ALA A C 1
ATOM 575 O O . ALA A 1 87 ? 8.607 -1.115 -2.149 1.00 98.88 87 ALA A O 1
ATOM 576 N N . GLU A 1 88 ? 8.077 -0.758 0.004 1.00 98.75 88 GLU A N 1
ATOM 577 C CA . GLU A 1 88 ? 9.461 -0.824 0.516 1.00 98.75 88 GLU A CA 1
ATOM 578 C C . GLU A 1 88 ? 9.809 -2.164 1.169 1.00 98.75 88 GLU A C 1
ATOM 580 O O . GLU A 1 88 ? 10.953 -2.606 1.087 1.00 98.75 88 GLU A O 1
ATOM 585 N N . GLY A 1 89 ? 8.842 -2.817 1.817 1.00 98.56 89 GLY A N 1
ATOM 586 C CA . GLY A 1 89 ? 9.086 -4.069 2.529 1.00 98.56 89 GLY A CA 1
ATOM 587 C C . GLY A 1 89 ? 9.334 -5.256 1.595 1.00 98.56 89 GLY A C 1
ATOM 588 O O . GLY A 1 89 ? 8.843 -5.293 0.463 1.00 98.56 89 GLY A O 1
ATOM 589 N N . PHE A 1 90 ? 10.060 -6.266 2.085 1.00 98.81 90 PHE A N 1
ATOM 590 C CA . PHE A 1 90 ? 10.161 -7.564 1.409 1.00 98.81 90 PHE A CA 1
ATOM 591 C C . PHE A 1 90 ? 8.755 -8.121 1.151 1.00 98.81 90 PHE A C 1
ATOM 593 O O . PHE A 1 90 ? 7.935 -8.154 2.065 1.00 98.81 90 PHE A O 1
ATOM 600 N N . ALA A 1 91 ? 8.465 -8.517 -0.090 1.00 98.69 91 ALA A N 1
ATOM 601 C CA . ALA A 1 91 ? 7.153 -8.992 -0.534 1.00 98.69 91 ALA A CA 1
ATOM 602 C C . ALA A 1 91 ? 5.968 -8.043 -0.228 1.00 98.69 91 ALA A C 1
ATOM 604 O O . ALA A 1 91 ? 4.820 -8.487 -0.167 1.00 98.69 91 ALA A O 1
ATOM 605 N N . ALA A 1 92 ? 6.216 -6.741 -0.041 1.00 98.88 92 ALA A N 1
ATOM 606 C CA . ALA A 1 92 ? 5.163 -5.763 0.215 1.00 98.88 92 ALA A CA 1
ATOM 607 C C . ALA A 1 92 ? 4.342 -5.455 -1.049 1.00 98.88 92 ALA A C 1
ATOM 609 O O . ALA A 1 92 ? 4.865 -5.433 -2.163 1.00 98.88 92 ALA A O 1
ATOM 610 N N . SER A 1 93 ? 3.054 -5.158 -0.887 1.00 98.94 93 SER A N 1
ATOM 611 C CA . SER A 1 93 ? 2.135 -4.851 -1.986 1.00 98.94 93 SER A CA 1
ATOM 612 C C . SER A 1 93 ? 1.380 -3.549 -1.732 1.00 98.94 93 SER A C 1
ATOM 614 O O . SER A 1 93 ? 0.449 -3.514 -0.931 1.00 98.94 93 SER A O 1
ATOM 616 N N . ALA A 1 94 ? 1.717 -2.490 -2.463 1.00 98.94 94 ALA A N 1
ATOM 617 C CA . ALA A 1 94 ? 1.001 -1.221 -2.493 1.00 98.94 94 ALA A CA 1
ATOM 618 C C . ALA A 1 94 ? 0.205 -1.078 -3.801 1.00 98.94 94 ALA A C 1
ATOM 620 O O . ALA A 1 94 ? 0.779 -1.022 -4.883 1.00 98.94 94 ALA A O 1
ATOM 621 N N . SER A 1 95 ? -1.122 -0.985 -3.721 1.00 98.88 95 SER A N 1
ATOM 622 C CA . SER A 1 95 ? -2.022 -0.847 -4.870 1.00 98.88 95 SER A CA 1
ATOM 623 C C . SER A 1 95 ? -2.990 0.323 -4.675 1.00 98.88 95 SER A C 1
ATOM 625 O O . SER A 1 95 ? -3.983 0.218 -3.957 1.00 98.88 95 SER A O 1
ATOM 627 N N . GLY A 1 96 ? -2.750 1.432 -5.365 1.00 98.75 96 GLY A N 1
ATOM 628 C CA . GLY A 1 96 ? -3.533 2.663 -5.296 1.00 98.75 96 GLY A CA 1
ATOM 629 C C . GLY A 1 96 ? -2.654 3.898 -5.478 1.00 98.75 96 GLY A C 1
ATOM 630 O O . GLY A 1 96 ? -1.446 3.847 -5.269 1.00 98.75 96 GLY A O 1
ATOM 631 N N . ALA A 1 97 ? -3.251 5.025 -5.876 1.00 98.81 97 ALA A N 1
ATOM 632 C CA . ALA A 1 97 ? -2.504 6.280 -5.967 1.00 98.81 97 ALA A CA 1
ATOM 633 C C . ALA A 1 97 ? -1.975 6.678 -4.579 1.00 98.81 97 ALA A C 1
ATOM 635 O O . ALA A 1 97 ? -2.764 6.765 -3.636 1.00 98.81 97 ALA A O 1
ATOM 636 N N . ALA A 1 98 ? -0.665 6.891 -4.463 1.00 98.81 98 ALA A N 1
ATOM 637 C CA . ALA A 1 98 ? 0.030 7.166 -3.207 1.00 98.81 98 ALA A CA 1
ATOM 638 C C . ALA A 1 98 ? -0.224 6.124 -2.094 1.00 98.81 98 ALA A C 1
ATOM 640 O O . ALA A 1 98 ? -0.174 6.457 -0.913 1.00 98.81 98 ALA A O 1
ATOM 641 N N . ALA A 1 99 ? -0.533 4.868 -2.446 1.00 98.94 99 ALA A N 1
ATOM 642 C CA . ALA A 1 99 ? -0.567 3.771 -1.477 1.00 98.94 99 ALA A CA 1
ATOM 643 C C . ALA A 1 99 ? 0.853 3.470 -0.973 1.00 98.94 99 ALA A C 1
ATOM 645 O O . ALA A 1 99 ? 1.787 3.461 -1.772 1.00 98.94 99 ALA A O 1
ATOM 646 N N . MET A 1 100 ? 1.013 3.184 0.318 1.00 98.94 100 MET A N 1
ATOM 647 C CA . MET A 1 100 ? 2.306 2.934 0.959 1.00 98.94 100 MET A CA 1
ATOM 648 C C . MET A 1 100 ? 2.289 1.599 1.710 1.00 98.94 100 MET A C 1
ATOM 650 O O . MET A 1 100 ? 1.565 1.451 2.691 1.00 98.94 100 MET A O 1
ATOM 654 N N . ALA A 1 101 ? 3.103 0.638 1.282 1.00 98.94 101 ALA A N 1
ATOM 655 C CA . ALA A 1 101 ? 3.339 -0.625 1.981 1.00 98.94 101 ALA A CA 1
ATOM 656 C C . ALA A 1 101 ? 4.820 -0.709 2.386 1.00 98.94 101 ALA A C 1
ATOM 658 O O . ALA A 1 101 ? 5.675 -1.053 1.570 1.00 98.94 101 ALA A O 1
ATOM 659 N N . THR A 1 102 ? 5.142 -0.338 3.625 1.00 98.88 102 THR A N 1
ATOM 660 C CA . THR A 1 102 ? 6.538 -0.228 4.095 1.00 98.88 102 THR A CA 1
ATOM 661 C C . THR A 1 102 ? 6.965 -1.360 5.029 1.00 98.88 102 THR A C 1
ATOM 663 O O . THR A 1 102 ? 8.160 -1.597 5.184 1.00 98.88 102 THR A O 1
ATOM 666 N N . GLY A 1 103 ? 6.015 -2.093 5.618 1.00 98.81 103 GLY A N 1
ATOM 667 C CA . GLY A 1 103 ? 6.312 -3.296 6.398 1.00 98.81 103 GLY A CA 1
ATOM 668 C C . GLY A 1 103 ? 6.644 -4.504 5.516 1.00 98.81 103 GLY A C 1
ATOM 669 O O . GLY A 1 103 ? 6.152 -4.624 4.393 1.00 98.81 103 GLY A O 1
ATOM 670 N N . GLU A 1 104 ? 7.463 -5.426 6.024 1.00 98.81 104 GLU A N 1
ATOM 671 C CA . GLU A 1 104 ? 7.674 -6.740 5.397 1.00 98.81 104 GLU A CA 1
ATOM 672 C C . GLU A 1 104 ? 6.341 -7.487 5.276 1.00 98.81 104 GLU A C 1
ATOM 674 O O . GLU A 1 104 ? 5.575 -7.529 6.232 1.00 98.81 104 GLU A O 1
ATOM 679 N N . GLY A 1 105 ? 6.027 -8.027 4.098 1.00 98.75 105 GLY A N 1
ATOM 680 C CA . GLY A 1 105 ? 4.757 -8.700 3.812 1.00 98.75 105 GLY A CA 1
ATOM 681 C C . GLY A 1 105 ? 3.522 -7.792 3.874 1.00 98.75 105 GLY A C 1
ATOM 682 O O . GLY A 1 105 ? 2.397 -8.285 3.774 1.00 98.75 105 GLY A O 1
ATOM 683 N N . ALA A 1 106 ? 3.693 -6.477 4.049 1.00 98.94 106 ALA A N 1
ATOM 684 C CA . ALA A 1 106 ? 2.577 -5.561 4.230 1.00 98.94 106 ALA A CA 1
ATOM 685 C C . ALA A 1 106 ? 1.778 -5.376 2.934 1.00 98.94 106 ALA A C 1
ATOM 687 O O . ALA A 1 106 ? 2.329 -5.312 1.835 1.00 98.94 106 ALA A O 1
ATOM 688 N N . THR A 1 107 ? 0.462 -5.227 3.059 1.00 98.94 107 THR A N 1
ATOM 689 C CA . THR A 1 107 ? -0.450 -4.998 1.935 1.00 98.94 107 THR A CA 1
ATOM 690 C C . THR A 1 107 ? -1.233 -3.709 2.146 1.00 98.94 107 THR A C 1
ATOM 692 O O . THR A 1 107 ? -2.065 -3.630 3.042 1.00 98.94 107 THR A O 1
ATOM 695 N N . ALA A 1 108 ? -1.026 -2.709 1.293 1.00 98.94 108 ALA A N 1
ATOM 696 C CA . ALA A 1 108 ? -1.780 -1.459 1.268 1.00 98.94 108 ALA A CA 1
ATOM 697 C C . ALA A 1 108 ? -2.585 -1.366 -0.036 1.00 98.94 108 ALA A C 1
ATOM 699 O O . ALA A 1 108 ? -2.016 -1.258 -1.117 1.00 98.94 108 ALA A O 1
ATOM 700 N N . THR A 1 109 ? -3.913 -1.428 0.033 1.00 98.88 109 THR A N 1
ATOM 701 C CA . THR A 1 109 ? -4.808 -1.344 -1.130 1.00 98.88 109 THR A CA 1
ATOM 702 C C . THR A 1 109 ? -5.807 -0.204 -0.966 1.00 98.88 109 THR A C 1
ATOM 704 O O . THR A 1 109 ? -6.751 -0.294 -0.185 1.00 98.88 109 THR A O 1
ATOM 707 N N . GLY A 1 110 ? -5.658 0.853 -1.756 1.00 98.75 110 GLY A N 1
ATOM 708 C CA . GLY A 1 110 ? -6.487 2.053 -1.697 1.00 98.75 110 GLY A CA 1
ATOM 709 C C . GLY A 1 110 ? -5.676 3.310 -1.988 1.00 98.75 110 GLY A C 1
ATOM 710 O O . GLY A 1 110 ? -4.464 3.339 -1.817 1.00 98.75 110 GLY A O 1
ATOM 711 N N . ALA A 1 111 ? -6.333 4.375 -2.449 1.00 98.81 111 ALA A N 1
ATOM 712 C CA . ALA A 1 111 ? -5.641 5.655 -2.572 1.00 98.81 111 ALA A CA 1
ATOM 713 C C . ALA A 1 111 ? -5.228 6.146 -1.176 1.00 98.81 111 ALA A C 1
ATOM 715 O O . ALA A 1 111 ? -6.074 6.187 -0.280 1.00 98.81 111 ALA A O 1
ATOM 716 N N . LEU A 1 112 ? -3.958 6.517 -1.004 1.00 98.81 112 LEU A N 1
ATOM 717 C CA . LEU A 1 112 ? -3.404 7.017 0.262 1.00 98.81 112 LEU A CA 1
ATOM 718 C C . LEU A 1 112 ? -3.536 6.026 1.439 1.00 98.81 112 LEU A C 1
ATOM 720 O O . LEU A 1 112 ? -3.549 6.446 2.591 1.00 98.81 112 LEU A O 1
ATOM 724 N N . SER A 1 113 ? -3.688 4.723 1.174 1.00 98.94 113 SER A N 1
ATOM 725 C CA . SER A 1 113 ? -3.659 3.696 2.225 1.00 98.94 113 SER A CA 1
ATOM 726 C C . SER A 1 113 ? -2.229 3.438 2.692 1.00 98.94 113 SER A C 1
ATOM 728 O O . SER A 1 113 ? -1.338 3.357 1.846 1.00 98.94 113 SER A O 1
ATOM 730 N N . THR A 1 114 ? -2.032 3.191 3.983 1.00 98.94 114 THR A N 1
ATOM 731 C CA . THR A 1 114 ? -0.720 2.937 4.588 1.00 98.94 114 THR A CA 1
ATOM 732 C C . THR A 1 114 ? -0.731 1.628 5.371 1.00 98.94 114 THR A C 1
ATOM 734 O O . THR A 1 114 ? -1.483 1.487 6.331 1.00 98.94 114 THR A O 1
ATOM 737 N N . ALA A 1 115 ? 0.133 0.686 5.002 1.00 98.94 115 ALA A N 1
ATOM 738 C CA . ALA A 1 115 ? 0.435 -0.514 5.777 1.00 98.94 115 ALA A CA 1
ATOM 739 C C . ALA A 1 115 ? 1.929 -0.507 6.137 1.00 98.94 115 ALA A C 1
ATOM 741 O O . ALA A 1 115 ? 2.780 -0.776 5.287 1.00 98.94 115 ALA A O 1
ATOM 742 N N . SER A 1 116 ? 2.259 -0.144 7.377 1.00 98.88 116 SER A N 1
ATOM 743 C CA . SER A 1 116 ? 3.654 0.004 7.827 1.00 98.88 116 SER A CA 1
ATOM 744 C C . SER A 1 116 ? 4.087 -1.018 8.875 1.00 98.88 116 SER A C 1
ATOM 746 O O . SER A 1 116 ? 5.278 -1.123 9.155 1.00 98.88 116 SER A O 1
ATOM 748 N N . GLY A 1 117 ? 3.145 -1.751 9.471 1.00 98.88 117 GLY A N 1
ATOM 749 C CA . GLY A 1 117 ? 3.471 -2.885 10.329 1.00 98.88 117 GLY A CA 1
ATOM 750 C C . GLY A 1 117 ? 3.937 -4.096 9.518 1.00 98.88 117 GLY A C 1
ATOM 751 O O . GLY A 1 117 ? 3.549 -4.267 8.361 1.00 98.88 117 GLY A O 1
ATOM 752 N N . VAL A 1 118 ? 4.762 -4.949 10.127 1.00 98.88 118 VAL A N 1
ATOM 753 C CA . VAL A 1 118 ? 5.124 -6.254 9.550 1.00 98.88 118 VAL A CA 1
ATOM 754 C C . VAL A 1 118 ? 3.852 -7.083 9.380 1.00 98.88 118 VAL A C 1
ATOM 756 O O . VAL A 1 118 ? 3.031 -7.139 10.290 1.00 98.88 118 VAL A O 1
ATOM 759 N N . GLU A 1 119 ? 3.665 -7.660 8.195 1.00 98.75 119 GLU A N 1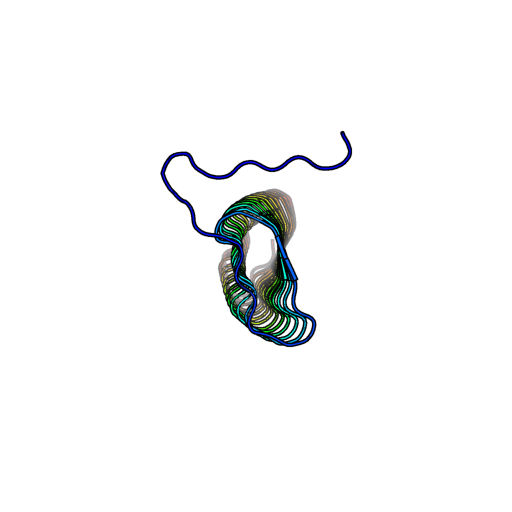
ATOM 760 C CA . GLU A 1 119 ? 2.489 -8.432 7.778 1.00 98.75 119 GLU A CA 1
ATOM 761 C C . GLU A 1 119 ? 1.151 -7.674 7.942 1.00 98.75 119 GLU A C 1
ATOM 763 O O . GLU A 1 119 ? 0.073 -8.270 7.973 1.00 98.75 119 GLU A O 1
ATOM 768 N N . ALA A 1 120 ? 1.195 -6.338 8.025 1.00 98.94 120 ALA A N 1
ATOM 769 C CA . ALA A 1 120 ? 0.007 -5.511 8.189 1.00 98.94 120 ALA A CA 1
ATOM 770 C C . ALA A 1 120 ? -0.794 -5.390 6.887 1.00 98.94 120 ALA A C 1
ATOM 772 O O . ALA A 1 120 ? -0.248 -5.351 5.785 1.00 98.94 120 ALA A O 1
ATOM 773 N N . THR A 1 121 ? -2.112 -5.264 7.004 1.00 98.94 121 THR A N 1
ATOM 774 C CA . THR A 1 121 ? -3.031 -5.152 5.868 1.00 98.94 121 THR A CA 1
ATOM 775 C C . THR A 1 121 ? -3.915 -3.915 6.007 1.00 98.94 121 THR A C 1
ATOM 777 O O . THR A 1 121 ? -4.768 -3.857 6.887 1.00 98.94 121 THR A O 1
ATOM 780 N N . ALA A 1 122 ? -3.768 -2.941 5.111 1.00 98.94 122 ALA A N 1
ATOM 781 C CA . ALA A 1 122 ? -4.623 -1.762 4.999 1.00 98.94 122 ALA A CA 1
ATOM 782 C C . ALA A 1 122 ? -5.429 -1.810 3.691 1.00 98.94 122 ALA A C 1
ATOM 784 O O . ALA A 1 122 ? -4.858 -1.800 2.603 1.00 98.94 122 ALA A O 1
ATOM 785 N N . VAL A 1 123 ? -6.760 -1.848 3.765 1.00 98.94 123 VAL A N 1
ATOM 786 C CA . VAL A 1 123 ? -7.659 -1.925 2.604 1.00 98.94 123 VAL A CA 1
ATOM 787 C C . VAL A 1 123 ? -8.730 -0.841 2.693 1.00 98.94 123 VAL A C 1
ATOM 789 O O . VAL A 1 123 ? -9.658 -0.927 3.493 1.00 98.94 123 VAL A O 1
ATOM 792 N N . GLY A 1 124 ? -8.646 0.161 1.825 1.00 98.81 124 GLY A N 1
ATOM 793 C CA . GLY A 1 124 ? -9.548 1.309 1.778 1.00 98.81 124 GLY A CA 1
ATOM 794 C C . GLY A 1 124 ? -8.789 2.609 1.539 1.00 98.81 124 GLY A C 1
ATOM 795 O O . GLY A 1 124 ? -7.609 2.717 1.855 1.00 98.81 124 GLY A O 1
ATOM 796 N N . ALA A 1 125 ? -9.457 3.616 0.972 1.00 98.81 125 ALA A N 1
ATOM 797 C CA . ALA A 1 125 ? -8.839 4.935 0.852 1.00 98.81 125 ALA A CA 1
ATOM 798 C C . ALA A 1 125 ? -8.522 5.482 2.253 1.00 98.81 125 ALA A C 1
ATOM 800 O O . ALA A 1 125 ? -9.400 5.454 3.116 1.00 98.81 125 ALA A O 1
ATOM 801 N N . PHE A 1 126 ? -7.293 5.956 2.471 1.00 98.88 126 PHE A N 1
ATOM 802 C CA . PHE A 1 126 ? -6.807 6.416 3.780 1.00 98.88 126 PHE A CA 1
ATOM 803 C C . PHE A 1 126 ? -6.847 5.366 4.909 1.00 98.88 126 PHE A C 1
ATOM 805 O O . PHE A 1 126 ? -6.816 5.737 6.079 1.00 98.88 126 PHE A O 1
ATOM 812 N N . ALA A 1 127 ? -6.961 4.068 4.604 1.00 98.94 127 ALA A N 1
ATOM 813 C CA . ALA A 1 127 ? -6.838 3.029 5.628 1.00 98.94 127 ALA A CA 1
ATOM 814 C C . ALA A 1 127 ? -5.403 2.994 6.178 1.00 98.94 127 ALA A C 1
ATOM 816 O O . ALA A 1 127 ? -4.455 3.076 5.398 1.00 98.94 127 ALA A O 1
ATOM 817 N N . GLU A 1 128 ? -5.241 2.825 7.488 1.00 98.94 128 GLU A N 1
ATOM 818 C CA . GLU A 1 128 ? -3.944 2.805 8.164 1.00 98.94 128 GLU A CA 1
ATOM 819 C C . GLU A 1 128 ? -3.801 1.548 9.033 1.00 98.94 128 GLU A C 1
ATOM 821 O O . GLU A 1 128 ? -4.528 1.374 10.009 1.00 98.94 128 GLU A O 1
ATOM 826 N N . ALA A 1 129 ? -2.852 0.676 8.694 1.00 98.94 129 ALA A N 1
ATOM 827 C CA . ALA A 1 129 ? -2.463 -0.485 9.491 1.00 98.94 129 ALA A CA 1
ATOM 828 C C . ALA A 1 129 ? -0.986 -0.344 9.903 1.00 98.94 129 ALA A C 1
ATOM 830 O O . ALA A 1 129 ? -0.075 -0.624 9.119 1.00 98.94 129 ALA A O 1
ATOM 831 N N . THR A 1 130 ? -0.745 0.158 11.115 1.00 98.88 130 THR A N 1
ATOM 832 C CA . THR A 1 130 ? 0.601 0.509 11.610 1.00 98.88 130 THR A CA 1
ATOM 833 C C . THR A 1 130 ? 1.168 -0.485 12.621 1.00 98.88 130 THR A C 1
ATOM 835 O O . THR A 1 130 ? 2.385 -0.523 12.792 1.00 98.88 130 THR A O 1
ATOM 838 N N . GLY A 1 131 ? 0.325 -1.308 13.252 1.00 98.88 131 GLY A N 1
ATOM 839 C CA . GLY A 1 131 ? 0.772 -2.386 14.138 1.00 98.88 131 GLY A CA 1
ATOM 840 C C . GLY A 1 131 ? 1.252 -3.625 13.376 1.00 98.88 131 GLY A C 1
ATOM 841 O O . GLY A 1 131 ? 0.795 -3.898 12.266 1.00 98.88 131 GLY A O 1
ATOM 842 N N . GLU A 1 132 ? 2.163 -4.396 13.973 1.00 98.88 132 GLU A N 1
ATOM 843 C CA . GLU A 1 132 ? 2.528 -5.733 13.477 1.00 98.88 132 GLU A CA 1
ATOM 844 C C . GLU A 1 132 ? 1.279 -6.618 13.403 1.00 98.88 132 GLU A C 1
ATOM 846 O O . GLU A 1 132 ? 0.458 -6.587 14.317 1.00 98.88 132 GLU A O 1
ATOM 851 N N . LEU A 1 133 ? 1.102 -7.369 12.312 1.00 98.81 133 LEU A N 1
ATOM 852 C CA . LEU A 1 133 ? -0.071 -8.214 12.047 1.00 98.81 133 LEU A CA 1
ATOM 853 C C . LEU A 1 133 ? -1.418 -7.460 12.071 1.00 98.81 133 LEU A C 1
ATOM 855 O O . LEU A 1 133 ? -2.483 -8.080 12.141 1.00 98.81 133 LEU A O 1
ATOM 859 N N . ALA A 1 134 ? -1.408 -6.124 12.022 1.00 98.94 134 ALA A N 1
ATOM 860 C CA . ALA A 1 134 ? -2.624 -5.330 12.115 1.00 98.94 134 ALA A CA 1
ATOM 861 C C . ALA A 1 134 ? -3.426 -5.366 10.809 1.00 98.94 134 ALA A C 1
ATOM 863 O O . ALA A 1 134 ? -2.870 -5.333 9.712 1.00 98.94 134 ALA A O 1
ATOM 864 N N . THR A 1 135 ? -4.754 -5.368 10.908 1.00 98.94 135 THR A N 1
ATOM 865 C CA . THR A 1 135 ? -5.651 -5.303 9.746 1.00 98.94 135 THR A CA 1
ATOM 866 C C . THR A 1 135 ? -6.599 -4.114 9.855 1.00 98.94 135 THR A C 1
ATOM 868 O O . THR A 1 135 ? -7.463 -4.087 10.724 1.00 98.94 135 THR A O 1
ATOM 871 N N . ALA A 1 136 ? -6.498 -3.152 8.942 1.00 98.94 136 ALA A N 1
ATOM 872 C CA . ALA A 1 136 ? -7.421 -2.032 8.794 1.00 98.94 136 ALA A CA 1
ATOM 873 C C . ALA A 1 136 ? -8.181 -2.161 7.467 1.00 98.94 136 ALA A C 1
ATOM 875 O O . ALA A 1 136 ? -7.609 -1.985 6.396 1.00 98.94 136 ALA A O 1
ATOM 876 N N . ALA A 1 137 ? -9.471 -2.479 7.512 1.00 98.88 137 ALA A N 1
ATOM 877 C CA . ALA A 1 137 ? -10.309 -2.680 6.336 1.00 98.88 137 ALA A CA 1
ATOM 878 C C . ALA A 1 137 ? -11.532 -1.748 6.359 1.00 98.88 137 ALA A C 1
ATOM 880 O O . ALA A 1 137 ? -12.550 -2.016 7.002 1.00 98.88 137 ALA A O 1
ATOM 881 N N . GLY A 1 138 ? -11.451 -0.657 5.605 1.00 98.81 138 GLY A N 1
ATOM 882 C CA . GLY A 1 138 ? -12.454 0.395 5.502 1.00 98.81 138 GLY A CA 1
ATOM 883 C C . GLY A 1 138 ? -11.820 1.722 5.089 1.00 98.81 138 GLY A C 1
ATOM 884 O O . GLY A 1 138 ? -10.640 1.959 5.315 1.00 98.81 138 GLY A O 1
ATOM 885 N N . ALA A 1 139 ? -12.597 2.620 4.481 1.00 98.81 139 ALA A N 1
ATOM 886 C CA . ALA A 1 139 ? -12.101 3.977 4.253 1.00 98.81 139 ALA A CA 1
ATOM 887 C C . ALA A 1 139 ? -11.809 4.652 5.604 1.00 98.81 139 ALA A C 1
ATOM 889 O O . ALA A 1 139 ? -12.669 4.624 6.489 1.00 98.81 139 ALA A O 1
ATOM 890 N N . GLU A 1 140 ? -10.615 5.226 5.757 1.00 98.81 140 GLU A N 1
ATOM 891 C CA . GLU A 1 140 ? -10.152 5.875 6.995 1.00 98.81 140 GLU A CA 1
ATOM 892 C C . GLU A 1 140 ? -10.167 4.952 8.237 1.00 98.81 140 GLU A C 1
ATOM 894 O O . GLU A 1 140 ? -10.224 5.434 9.367 1.00 98.81 140 GLU A O 1
ATOM 899 N N . SER A 1 141 ? -10.175 3.621 8.072 1.00 98.94 141 SER A N 1
ATOM 900 C CA . SER A 1 141 ? -10.035 2.697 9.209 1.00 98.94 141 SER A CA 1
ATOM 901 C C . SER A 1 141 ? -8.601 2.700 9.734 1.00 98.94 141 SER A C 1
ATOM 903 O O . SER A 1 141 ? -7.674 2.746 8.929 1.00 98.94 141 SER A O 1
ATOM 905 N N . VAL A 1 142 ? -8.419 2.564 11.046 1.00 98.94 142 VAL A N 1
ATOM 906 C CA . VAL A 1 142 ? -7.107 2.593 11.706 1.00 98.94 142 VAL A CA 1
ATOM 907 C C . VAL A 1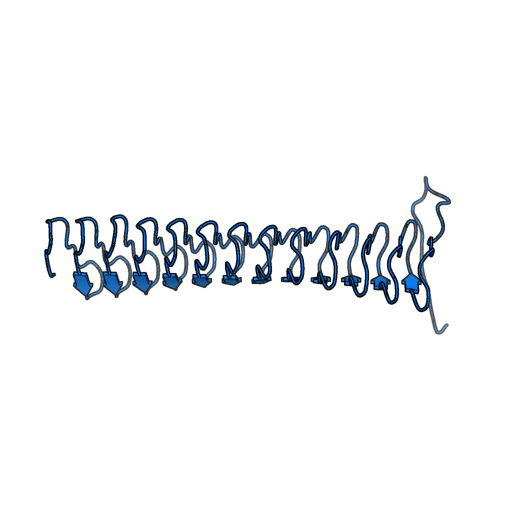 142 ? -6.932 1.365 12.599 1.00 98.94 142 VAL A C 1
ATOM 909 O O . VAL A 1 142 ? -7.721 1.153 13.519 1.00 98.94 142 VAL A O 1
ATOM 912 N N . ALA A 1 143 ? -5.885 0.582 12.360 1.00 98.94 143 ALA A N 1
ATOM 913 C CA . ALA A 1 143 ? -5.442 -0.521 13.210 1.00 98.94 143 ALA A CA 1
ATOM 914 C C . ALA A 1 143 ? -3.974 -0.281 13.608 1.00 98.94 143 ALA A C 1
ATOM 916 O O . ALA A 1 143 ? -3.059 -0.526 12.819 1.00 98.94 143 ALA A O 1
ATOM 917 N N . SER A 1 144 ? -3.750 0.269 14.805 1.00 98.88 144 SER A N 1
ATOM 918 C CA . SER A 1 144 ? -2.417 0.703 15.262 1.00 98.88 144 SER A CA 1
ATOM 919 C C . SER A 1 144 ? -1.812 -0.164 16.362 1.00 98.88 144 SER A C 1
ATOM 921 O O . SER A 1 144 ? -0.629 -0.023 16.656 1.00 98.88 144 SER A O 1
ATOM 923 N N . GLY A 1 145 ? -2.604 -1.044 16.977 1.00 98.81 145 GLY A N 1
ATOM 924 C CA . GLY A 1 145 ? -2.096 -2.039 17.919 1.00 98.81 145 GLY A CA 1
ATOM 925 C C . GLY A 1 145 ? -1.521 -3.261 17.207 1.00 98.81 145 GLY A C 1
ATOM 926 O O . GLY A 1 145 ? -1.930 -3.588 16.088 1.00 98.81 145 GLY A O 1
ATOM 927 N N . SER A 1 146 ? -0.611 -3.965 17.863 1.00 98.88 146 SER A N 1
ATOM 928 C CA . SER A 1 146 ? -0.109 -5.259 17.393 1.00 98.88 146 SER A CA 1
ATOM 929 C C . SER A 1 146 ? -1.250 -6.276 17.396 1.00 98.88 146 SER A C 1
ATOM 931 O O . SER A 1 146 ? -2.057 -6.305 18.327 1.00 98.88 146 SER A O 1
ATOM 933 N N . GLU A 1 147 ? -1.360 -7.075 16.337 1.00 98.81 147 GLU A N 1
ATOM 934 C CA . GLU A 1 147 ? -2.445 -8.040 16.122 1.00 98.81 147 GLU A CA 1
ATOM 935 C C . GLU A 1 147 ? -3.853 -7.399 16.201 1.00 98.81 147 GLU A C 1
ATOM 937 O O . GLU A 1 147 ? -4.851 -8.074 16.464 1.00 98.81 147 GLU A O 1
ATOM 942 N N . SER A 1 148 ? -3.959 -6.079 15.994 1.00 98.94 148 SER A N 1
ATOM 943 C CA . SER A 1 148 ? -5.233 -5.357 16.058 1.00 98.94 148 SER A CA 1
ATOM 944 C C . SER A 1 148 ? -6.012 -5.442 14.745 1.00 98.94 148 SER A C 1
ATOM 946 O O . SER A 1 148 ? -5.463 -5.659 13.666 1.00 98.94 148 SER A O 1
ATOM 948 N N . SER A 1 149 ? -7.330 -5.286 14.814 1.00 98.94 149 SER A N 1
ATOM 949 C CA . SER A 1 149 ? -8.214 -5.434 13.659 1.00 98.94 149 SER A CA 1
ATOM 950 C C . SER A 1 149 ? -9.324 -4.388 13.659 1.00 98.94 149 SER A C 1
ATOM 952 O O . SER A 1 149 ? -10.160 -4.371 14.557 1.00 98.94 149 SER A O 1
ATOM 954 N N . ALA A 1 150 ? -9.384 -3.541 12.635 1.00 98.94 150 ALA A N 1
ATOM 955 C CA . ALA A 1 150 ? -10.411 -2.523 12.441 1.00 98.94 150 ALA A CA 1
ATOM 956 C C . ALA A 1 150 ? -11.168 -2.757 11.125 1.00 98.94 150 ALA A C 1
ATOM 958 O O . ALA A 1 150 ? -10.628 -2.562 10.041 1.00 98.94 150 ALA A O 1
ATOM 959 N N . PHE A 1 151 ? -12.440 -3.141 11.209 1.00 98.88 151 PHE A N 1
ATOM 960 C CA . PHE A 1 151 ? -13.314 -3.414 10.069 1.00 98.88 151 PHE A CA 1
ATOM 961 C C . PHE A 1 151 ? -14.468 -2.407 10.014 1.00 98.88 151 PHE A C 1
ATOM 963 O O . PHE A 1 151 ? -15.374 -2.434 10.846 1.00 98.88 151 PHE A O 1
ATOM 970 N N . GLY A 1 152 ? -14.485 -1.551 8.996 1.00 98.75 152 GLY A N 1
ATOM 971 C CA . GLY A 1 152 ? -15.523 -0.546 8.766 1.00 98.75 152 GLY A CA 1
ATOM 972 C C . GLY A 1 152 ? -14.951 0.849 8.535 1.00 98.75 152 GLY A C 1
ATOM 973 O O . GLY A 1 152 ? -13.854 1.172 8.977 1.00 98.75 152 GLY A O 1
ATOM 974 N N . ALA A 1 153 ? -15.708 1.703 7.840 1.00 98.81 153 ALA A N 1
ATOM 975 C CA . ALA A 1 153 ? -15.275 3.079 7.607 1.00 98.81 153 ALA A CA 1
ATOM 976 C C . ALA A 1 153 ? -15.089 3.817 8.942 1.00 98.81 153 ALA A C 1
ATOM 978 O O . ALA A 1 153 ? -16.011 3.827 9.767 1.00 98.81 153 ALA A O 1
ATOM 979 N N . LEU A 1 154 ? -13.921 4.434 9.138 1.00 98.81 154 LEU A N 1
ATOM 980 C CA . LEU A 1 154 ? -13.514 5.097 10.383 1.00 98.81 154 LEU A CA 1
ATOM 981 C C . LEU A 1 154 ? -13.493 4.182 11.625 1.00 98.81 154 LEU A C 1
ATOM 983 O O . LEU A 1 154 ? -13.571 4.684 12.743 1.00 98.81 154 LEU A O 1
ATOM 987 N N . ALA A 1 155 ? -13.462 2.854 11.470 1.00 98.94 155 ALA A N 1
ATOM 988 C CA . ALA A 1 155 ? -13.249 1.954 12.604 1.00 98.94 155 ALA A CA 1
ATOM 989 C C . ALA A 1 155 ? -11.832 2.146 13.166 1.00 98.94 155 ALA A C 1
ATOM 991 O O . ALA A 1 155 ? -10.892 2.350 12.400 1.00 98.94 155 ALA A O 1
ATOM 992 N N . THR A 1 156 ? -11.663 2.060 14.483 1.00 98.94 156 THR A N 1
ATOM 993 C CA . THR A 1 156 ? -10.368 2.255 15.144 1.00 98.94 156 THR A CA 1
ATOM 994 C C . THR A 1 156 ? -10.105 1.148 16.157 1.00 98.94 156 THR A C 1
ATOM 996 O O . THR A 1 156 ? -10.853 1.008 17.125 1.00 98.94 156 THR A O 1
ATOM 999 N N . ALA A 1 157 ? -9.027 0.396 15.956 1.00 98.94 157 ALA A N 1
ATOM 1000 C CA . ALA A 1 157 ? -8.478 -0.569 16.902 1.00 98.94 157 ALA A CA 1
ATOM 1001 C C . ALA A 1 157 ? -7.060 -0.117 17.289 1.00 98.94 157 ALA A C 1
ATOM 1003 O O . ALA A 1 157 ? -6.121 -0.272 16.512 1.00 98.94 157 ALA A O 1
ATOM 1004 N N . SER A 1 158 ? -6.915 0.539 18.444 1.00 98.75 158 SER A N 1
ATOM 1005 C CA . SER A 1 158 ? -5.710 1.330 18.747 1.00 98.75 158 SER A CA 1
ATOM 1006 C C . SER A 1 158 ? -4.728 0.702 19.738 1.00 98.75 158 SER A C 1
ATOM 1008 O O . SER A 1 158 ? -3.635 1.233 19.905 1.00 98.75 158 SER A O 1
ATOM 1010 N N . ASP A 1 159 ? -5.115 -0.383 20.406 1.00 98.81 159 ASP A N 1
ATOM 1011 C CA . ASP A 1 159 ? -4.301 -1.096 21.401 1.00 98.81 159 ASP A CA 1
ATOM 1012 C C . ASP A 1 159 ? -4.048 -2.539 20.930 1.00 98.81 159 ASP A C 1
ATOM 1014 O O . ASP A 1 159 ? -4.727 -3.028 20.018 1.00 98.81 159 ASP A O 1
ATOM 1018 N N . ASP A 1 160 ? -3.072 -3.219 21.523 1.00 98.88 160 ASP A N 1
ATOM 1019 C CA . ASP A 1 160 ? -2.703 -4.580 21.139 1.00 98.88 160 ASP A CA 1
ATOM 1020 C C . ASP A 1 160 ? -3.895 -5.529 21.330 1.00 98.88 160 ASP A C 1
ATOM 1022 O O . ASP A 1 160 ? -4.649 -5.435 22.310 1.00 98.88 160 ASP A O 1
ATOM 1026 N N . TYR A 1 161 ? -4.080 -6.445 20.378 1.00 98.81 161 TYR A N 1
ATOM 1027 C CA . TYR A 1 161 ? -5.190 -7.404 20.331 1.00 98.81 161 TYR A CA 1
ATOM 1028 C C . TYR A 1 161 ? -6.591 -6.767 20.246 1.00 98.81 161 TYR A C 1
ATOM 1030 O O . TYR A 1 161 ? -7.603 -7.455 20.406 1.00 98.81 161 TYR A O 1
ATOM 1038 N N . ALA A 1 162 ? -6.696 -5.454 20.019 1.00 98.88 162 ALA A N 1
ATOM 1039 C CA . ALA A 1 162 ? -7.984 -4.781 19.928 1.00 98.88 162 ALA A CA 1
ATOM 1040 C C . ALA A 1 162 ? -8.714 -5.139 18.622 1.00 98.88 162 ALA A C 1
ATOM 1042 O O . ALA A 1 162 ? -8.121 -5.172 17.546 1.00 98.88 162 ALA A O 1
ATOM 1043 N N . THR A 1 163 ? -10.027 -5.357 18.694 1.00 98.94 163 THR A N 1
ATOM 1044 C CA . THR A 1 163 ? -10.877 -5.641 17.527 1.00 98.94 163 THR A CA 1
ATOM 1045 C C . THR A 1 163 ? -12.048 -4.665 17.463 1.00 98.94 163 THR A C 1
ATOM 1047 O O . THR A 1 163 ? -12.896 -4.667 18.348 1.00 98.94 163 THR A O 1
ATOM 1050 N N . ALA A 1 164 ? -12.147 -3.855 16.412 1.00 98.88 164 ALA A N 1
ATOM 1051 C CA . ALA A 1 164 ? -13.256 -2.938 16.158 1.00 98.88 164 ALA A CA 1
ATOM 1052 C C . ALA A 1 164 ? -13.995 -3.332 14.868 1.00 98.88 164 ALA A C 1
ATOM 1054 O O . ALA A 1 164 ? -13.400 -3.358 13.796 1.00 98.88 164 ALA A O 1
ATOM 1055 N N . VAL A 1 165 ? -15.294 -3.627 14.944 1.00 98.88 165 VAL A N 1
ATOM 1056 C CA . VAL A 1 165 ? -16.126 -4.048 13.806 1.00 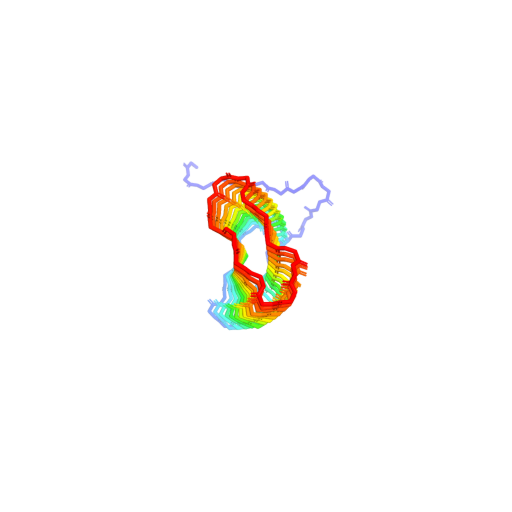98.88 165 VAL A CA 1
ATOM 1057 C C . VAL A 1 165 ? -17.372 -3.173 13.724 1.00 98.88 165 VAL A C 1
ATOM 1059 O O . VAL A 1 165 ? -18.298 -3.310 14.517 1.00 98.88 165 VAL A O 1
ATOM 1062 N N . GLY A 1 166 ? -17.434 -2.297 12.729 1.00 98.62 166 GLY A N 1
ATOM 1063 C CA . GLY A 1 166 ? -18.533 -1.362 12.511 1.00 98.62 166 GLY A CA 1
ATOM 1064 C C . GLY A 1 166 ? -18.028 0.019 12.111 1.00 98.62 166 GLY A C 1
ATOM 1065 O O . GLY A 1 166 ? -16.908 0.412 12.428 1.00 98.62 166 GLY A O 1
ATOM 1066 N N . GLY A 1 167 ? -18.861 0.790 11.410 1.00 98.50 167 GLY A N 1
ATOM 1067 C CA . GLY A 1 167 ? -18.492 2.157 11.051 1.00 98.50 167 GLY A CA 1
ATOM 1068 C C . GLY A 1 167 ? -18.311 3.004 12.311 1.00 98.50 167 GLY A C 1
ATOM 1069 O O . GLY A 1 167 ? -19.259 3.138 13.087 1.00 98.50 167 GLY A O 1
ATOM 1070 N N . ARG A 1 168 ? -17.123 3.587 12.507 1.00 98.69 168 ARG A N 1
ATOM 1071 C CA . ARG A 1 168 ? -16.749 4.330 13.728 1.00 98.69 168 ARG A CA 1
ATOM 1072 C C . ARG A 1 168 ? -16.771 3.505 15.026 1.00 98.69 168 ARG A C 1
ATOM 1074 O O . ARG A 1 168 ? -16.923 4.084 16.100 1.00 98.69 168 ARG A O 1
ATOM 1081 N N . ALA A 1 169 ? -16.661 2.177 14.948 1.00 98.88 169 ALA A N 1
ATOM 1082 C CA . ALA A 1 169 ? -16.401 1.353 16.130 1.00 98.88 169 ALA A CA 1
ATOM 1083 C C . ALA A 1 169 ? -15.021 1.702 16.717 1.00 98.88 169 ALA A C 1
ATOM 1085 O O . ALA A 1 169 ? -14.082 1.934 15.957 1.00 98.88 169 ALA A O 1
ATOM 1086 N N . GLN A 1 170 ? -14.886 1.732 18.043 1.00 98.88 170 GLN A N 1
ATOM 1087 C CA . GLN A 1 170 ? -13.642 2.087 18.737 1.00 98.88 170 GLN A CA 1
ATOM 1088 C C . GLN A 1 170 ? -13.268 1.020 19.772 1.00 98.88 170 GLN A C 1
ATOM 1090 O O . GLN A 1 170 ? -13.928 0.886 20.801 1.00 98.88 170 GLN A O 1
ATOM 1095 N N . ALA A 1 171 ? -12.186 0.289 19.528 1.00 98.88 171 ALA A N 1
ATOM 1096 C CA . ALA A 1 171 ? -11.575 -0.639 20.474 1.00 98.88 171 ALA A CA 1
ATOM 1097 C C . ALA A 1 171 ? -10.207 -0.079 20.894 1.00 98.88 171 ALA A C 1
ATOM 1099 O O . ALA A 1 171 ? -9.259 -0.089 20.112 1.00 98.88 171 ALA A O 1
ATOM 1100 N N . SER A 1 172 ? -10.122 0.484 22.101 1.00 98.62 172 SER A N 1
ATOM 1101 C CA . SER A 1 172 ? -8.942 1.230 22.569 1.00 98.62 172 SER A CA 1
ATOM 1102 C C . SER A 1 172 ? -8.335 0.726 23.872 1.00 98.62 172 SER A C 1
ATOM 1104 O O . SER A 1 172 ? -7.392 1.334 24.367 1.00 98.62 172 SER A O 1
ATOM 1106 N N . GLY A 1 173 ? -8.864 -0.362 24.434 1.00 98.62 173 GLY A N 1
ATOM 1107 C CA . GLY A 1 173 ? -8.202 -1.083 25.517 1.00 98.62 173 GLY A CA 1
ATOM 1108 C C . GLY A 1 173 ? -7.458 -2.311 25.001 1.00 98.62 173 GLY A C 1
ATOM 1109 O O . GLY A 1 173 ? -7.906 -2.951 24.046 1.00 98.62 173 GLY A O 1
ATOM 1110 N N . PHE A 1 174 ? -6.370 -2.682 25.669 1.00 98.75 174 PHE A N 1
ATOM 1111 C CA . PHE A 1 174 ? -5.678 -3.947 25.431 1.00 98.75 174 PHE A CA 1
ATOM 1112 C C . PHE A 1 174 ? -6.666 -5.122 25.416 1.00 98.75 174 PHE A C 1
ATOM 1114 O O . PHE A 1 174 ? -7.463 -5.289 26.354 1.00 98.75 174 PHE A O 1
ATOM 1121 N N . ASN A 1 175 ? -6.609 -5.929 24.353 1.00 98.69 175 ASN A N 1
ATOM 1122 C CA . ASN A 1 175 ? -7.476 -7.087 24.124 1.00 98.69 175 ASN A CA 1
ATOM 1123 C C . ASN A 1 175 ? -8.983 -6.760 24.213 1.00 98.69 175 ASN A C 1
ATOM 1125 O O . ASN A 1 175 ? -9.792 -7.562 24.683 1.00 98.69 175 ASN A O 1
ATOM 1129 N N . SER A 1 176 ? -9.372 -5.543 23.822 1.00 98.81 176 SER A N 1
ATOM 1130 C CA . SER A 1 176 ? -10.774 -5.117 23.785 1.00 98.81 176 SER A CA 1
ATOM 1131 C C . SER A 1 176 ? -11.460 -5.491 22.470 1.00 98.81 176 SER A C 1
ATOM 1133 O O . SER A 1 176 ? -10.833 -5.648 21.426 1.00 98.81 176 SER A O 1
ATOM 1135 N N . THR A 1 177 ? -12.782 -5.633 22.497 1.00 98.88 177 THR A N 1
ATOM 1136 C CA . THR A 1 177 ? -13.600 -5.907 21.310 1.00 98.88 177 THR A CA 1
ATOM 1137 C C . THR A 1 177 ? -14.785 -4.951 21.257 1.00 98.88 177 THR A C 1
ATOM 1139 O O . THR A 1 177 ? -15.566 -4.868 22.198 1.00 98.88 177 THR A O 1
ATOM 1142 N N . SER A 1 178 ? -14.948 -4.237 20.150 1.00 98.75 178 SER A N 1
ATOM 1143 C CA . SER A 1 178 ? -16.054 -3.314 19.917 1.00 98.75 178 SER A CA 1
ATOM 1144 C C . SER A 1 178 ? -16.802 -3.708 18.647 1.00 98.75 178 SER A C 1
ATOM 1146 O O . SER A 1 178 ? -16.222 -3.660 17.564 1.00 98.75 178 SER A O 1
ATOM 1148 N N . VAL A 1 179 ? -18.068 -4.114 18.755 1.00 98.75 179 VAL A N 1
ATOM 1149 C CA . VAL A 1 179 ? -18.892 -4.568 17.627 1.00 98.75 179 VAL A CA 1
ATOM 1150 C C . VAL A 1 179 ? -20.171 -3.740 17.524 1.00 98.75 179 VAL A C 1
ATOM 1152 O O . VAL A 1 179 ? -21.092 -3.854 18.327 1.00 98.75 179 VAL A O 1
ATOM 1155 N N . GLY A 1 180 ? -20.272 -2.963 16.451 1.00 98.31 180 GLY A N 1
ATOM 1156 C 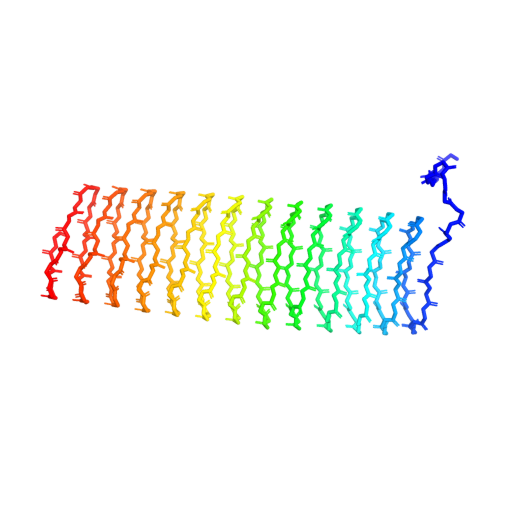CA . GLY A 1 180 ? -21.407 -2.105 16.143 1.00 98.31 180 GLY A CA 1
ATOM 1157 C C . GLY A 1 180 ? -20.966 -0.750 15.601 1.00 98.31 180 GLY A C 1
ATOM 1158 O O . GLY A 1 180 ? -19.871 -0.263 15.861 1.00 98.31 180 GLY A O 1
ATOM 1159 N N . SER A 1 181 ? -21.827 -0.093 14.827 1.00 98.31 181 SER A N 1
ATOM 1160 C CA . SER A 1 181 ? -21.545 1.290 14.437 1.00 98.31 181 SER A CA 1
ATOM 1161 C C . SER A 1 181 ? -21.566 2.181 15.680 1.00 98.31 181 SER A C 1
ATOM 1163 O O . SER A 1 181 ? -22.569 2.186 16.393 1.00 98.31 181 SER A O 1
ATOM 1165 N N . TRP A 1 182 ? -20.501 2.958 15.899 1.00 98.31 182 TRP A N 1
ATOM 1166 C CA . TRP A 1 182 ? -20.308 3.819 17.078 1.00 98.31 182 TRP A CA 1
ATOM 1167 C C . TRP A 1 182 ? -20.165 3.098 18.430 1.00 98.31 182 TRP A C 1
ATOM 1169 O O . TRP A 1 182 ? -20.277 3.750 19.470 1.00 98.31 182 TRP A O 1
ATOM 1179 N N . SER A 1 183 ? -19.937 1.782 18.453 1.00 98.69 183 SER A N 1
ATOM 1180 C CA . SER A 1 183 ? -19.620 1.079 19.702 1.00 98.69 183 SER A CA 1
ATOM 1181 C C . SER A 1 183 ? -18.244 1.511 20.226 1.00 98.69 183 SER A C 1
ATOM 1183 O O . SER A 1 183 ? -17.360 1.859 19.441 1.00 98.69 183 SER A O 1
ATOM 1185 N N . THR A 1 184 ? -18.049 1.464 21.548 1.00 98.75 184 THR A N 1
ATOM 1186 C CA . THR A 1 184 ? -16.766 1.812 22.180 1.00 98.75 184 THR A CA 1
ATOM 1187 C C . THR A 1 184 ? -16.410 0.828 23.290 1.00 98.75 184 THR A C 1
ATOM 1189 O O . THR A 1 184 ? -17.133 0.736 24.280 1.00 98.75 184 THR A O 1
ATOM 1192 N N . ALA A 1 185 ? -15.265 0.157 23.168 1.00 98.69 185 ALA A N 1
ATOM 1193 C CA . ALA A 1 185 ? -14.657 -0.681 24.198 1.00 98.69 185 ALA A CA 1
ATOM 1194 C C . ALA A 1 185 ? -13.265 -0.132 24.563 1.00 98.69 185 ALA A C 1
ATOM 1196 O O . ALA A 1 185 ? -12.307 -0.309 23.819 1.00 98.69 185 ALA A O 1
ATOM 1197 N N . SER A 1 186 ? -13.145 0.558 25.701 1.00 98.38 186 SER A N 1
ATOM 1198 C CA . SER A 1 186 ? -11.906 1.255 26.108 1.00 98.38 186 SER A CA 1
ATOM 1199 C C . SER A 1 186 ? -11.190 0.649 27.320 1.00 98.38 186 SER A C 1
ATOM 1201 O O . SER A 1 186 ? -10.142 1.138 27.732 1.00 98.38 186 SER A O 1
ATOM 1203 N N . GLY A 1 187 ? -11.758 -0.390 27.934 1.00 98.19 187 GLY A N 1
ATOM 1204 C CA . GLY A 1 187 ? -11.151 -1.079 29.074 1.00 98.19 187 GLY A CA 1
ATOM 1205 C C . GLY A 1 187 ? -10.312 -2.287 28.656 1.00 98.19 187 GLY A C 1
ATOM 1206 O O . GLY A 1 187 ? -10.542 -2.879 27.604 1.00 98.19 187 GLY A O 1
ATOM 1207 N N . PHE A 1 188 ? -9.390 -2.696 29.529 1.00 98.25 188 PHE A N 1
ATOM 1208 C CA . PHE A 1 188 ? -8.685 -3.977 29.419 1.00 98.25 188 PHE A CA 1
ATOM 1209 C C . PHE A 1 188 ? -9.698 -5.131 29.348 1.00 98.25 188 PHE A C 1
ATOM 1211 O O . PHE A 1 188 ? -10.541 -5.253 30.243 1.00 98.25 188 PHE A O 1
ATOM 1218 N N . ASN A 1 189 ? -9.633 -5.960 28.301 1.00 98.31 189 ASN A N 1
ATOM 1219 C CA . ASN A 1 189 ? -10.609 -7.023 28.008 1.00 98.31 189 ASN A CA 1
ATOM 1220 C C . ASN A 1 189 ? -12.073 -6.544 27.881 1.00 98.31 189 ASN A C 1
ATOM 1222 O O . ASN A 1 189 ? -13.004 -7.325 28.099 1.00 98.31 189 ASN A O 1
ATOM 1226 N N . ALA A 1 190 ? -12.316 -5.261 27.596 1.00 98.31 190 ALA A N 1
ATOM 1227 C CA . ALA A 1 190 ? -13.679 -4.754 27.463 1.00 98.31 190 ALA A CA 1
ATOM 1228 C C . ALA A 1 190 ? -14.353 -5.292 26.195 1.00 98.31 190 ALA A C 1
ATOM 1230 O O . ALA A 1 190 ? -13.716 -5.421 25.154 1.00 98.31 190 ALA A O 1
ATOM 1231 N N . THR A 1 191 ? -15.662 -5.534 26.276 1.00 98.31 191 THR A N 1
ATOM 1232 C CA . THR A 1 191 ? -16.507 -5.851 25.117 1.00 98.31 191 THR A CA 1
ATOM 1233 C C . THR A 1 191 ? -17.671 -4.861 25.049 1.00 98.31 191 THR A C 1
ATOM 1235 O O . THR A 1 191 ? -18.242 -4.533 26.093 1.00 98.31 191 THR A O 1
ATOM 1238 N N . ALA A 1 192 ? -17.988 -4.345 23.859 1.00 95.19 192 ALA A N 1
ATOM 1239 C CA . ALA A 1 192 ? -19.071 -3.382 23.625 1.00 95.19 192 ALA A CA 1
ATOM 1240 C C . ALA A 1 192 ? -19.747 -3.585 22.272 1.00 95.19 192 ALA A C 1
ATOM 1242 O O . ALA A 1 192 ? -19.043 -4.031 21.339 1.00 95.19 192 ALA A O 1
#

Foldseek 3Di:
DPDDADADPPAPADEEEAADCEDFDARCGYAHEHVEYAAYHLGARHYHCGYAHEQNGEGHEHCEYAHEHVFYAQAHCEYAAAHCGYANAHVEYAHEHVGYTNAHCEYTHAHCGYTNAHVEYADAHCGYTQAHCEYAHEHVGYTNAHVEYAAYHCGYQHYHCFYAHAHVGEGQAHNEYTHYHVGYANYHPGYD

pLDDT: mean 97.23, std 4.93, range [69.25, 98.94]

InterPro domains:
  IPR008640 Trimeric autotransporter adhesin YadA-like, head domain [PF05658] (24-46)
  IPR008640 Trimeric autotransporter adhesin YadA-like, head domain [PF05658] (63-85)
  IPR008640 Trimeric autotransporter adhesin YadA-like, head domain [PF05658] (115-141)
  IPR008640 Trimeric autotransporter adhesin YadA-like, head domain [PF05658] (143-169)
  IPR008640 Trimeric autotransporter adhesin YadA-like, head domain [PF05658] (171-192)
  IPR011049 Serralysin-like metalloprotease, C-terminal [G3DSA:2.150.10.10] (3-87)
  IPR011049 Serralysin-like metalloprotease, C-terminal [G3DSA:2.150.10.10] (88-192)
  IPR011049 Serralysin-like metalloprotease, C-terminal [SSF101967] (12-107)
  IPR011049 Serralysin-like metalloprotease, C-terminal [SSF101967] (86-192)

Solvent-accessible surface area (backbone atoms only — not comparable to full-atom values): 6446 Å² total; per-residue (Å²): 138,89,79,88,87,80,68,61,98,89,52,89,53,58,48,38,70,72,22,59,84,34,42,42,44,34,37,48,1,27,4,41,13,46,48,1,32,6,37,23,42,43,1,29,0,54,15,39,50,1,29,3,36,20,45,46,1,29,1,56,19,43,49,2,31,4,37,19,44,47,1,30,3,59,5,45,52,1,30,2,37,19,43,48,2,30,2,48,8,47,50,1,33,4,38,20,44,43,1,30,1,54,7,42,51,1,31,2,37,19,44,49,1,31,1,54,5,44,51,1,32,3,36,21,43,45,1,31,1,53,7,40,52,2,32,1,40,18,42,48,1,30,0,52,6,40,56,3,29,3,35,22,43,44,1,28,0,58,17,41,48,2,31,4,38,21,43,42,2,29,1,56,6,47,50,3,33,4,59,33,66,64,21,63,6,67,40,75,64,22,73,56

Nearest PDB structures (foldseek):
  7o23-assembly1_A  TM=7.057E-01  e=2.228E-10  Burkholderia pseudomallei 1026b
  3s6l-assembly2_D  TM=6.436E-01  e=8.813E-07  Burkholderia pseudomallei 1710b
  3wp8-assembly1_A-3  TM=5.710E-01  e=4.027E-04  Acinetobacter sp. Tol 5
  3pr7-assembly1_C  TM=5.911E-01  e=1.498E-02  Moraxella catarrhalis
  1p9h-assembly1_A  TM=5.677E-01  e=7.888E-03  Yersinia enterocolitica

Sequence (192 aa):
RYFAASGGADSDNGAYVEGEYATASGESATAVGEGASAYGSGAFALADASTAIGFNAVADQASALAVGASSTALGEYAMAVGSESLAEGFAASASGAAAMATGEGATATGALSTASGVEATAVGAFAEATGELATAAGAESVASGSESSAFGALATASDDYATAVGGRAQASGFNSTSVGSWSTASGFNATA

Secondary structure (DSSP, 8-state):
--------TT-----EE-STT-EEESTT-EE-STT-EEESTT-EE-STT-EEESTT-EE-STT-EEESTT-EE-STT-EEESTT-EE-STT-EEESTT-EE-STT-EEESTT-EE-STT-EEESTT-EE-STT-EEESTT-EE-STT-EEESTT-EE-STT-EEESTT-EE-STT-EEESTT-EE-STT-B-

Mean predicted aligned error: 3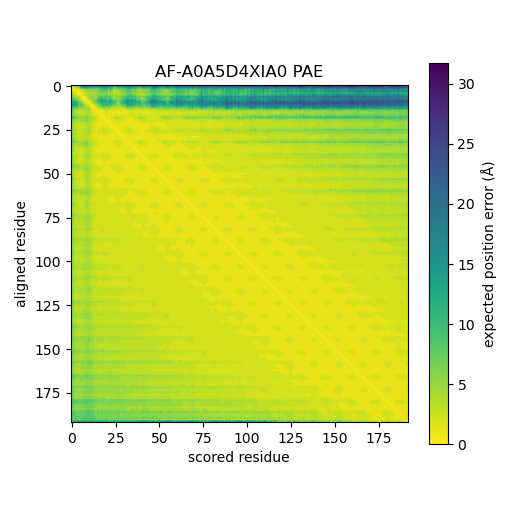.31 Å